Protein AF-A0A968MX78-F1 (afdb_monomer_lite)

pLDDT: mean 93.28, std 5.54, range [48.22, 98.62]

Structure (mmCIF, N/CA/C/O backbone):
data_AF-A0A968MX78-F1
#
_entry.id   AF-A0A968MX78-F1
#
loop_
_atom_site.group_PDB
_atom_site.id
_atom_site.type_symbol
_atom_site.label_atom_id
_atom_site.label_alt_id
_atom_site.label_comp_id
_atom_site.label_asym_id
_atom_site.label_entity_id
_atom_site.label_seq_id
_atom_site.pdbx_PDB_ins_code
_atom_site.Cartn_x
_atom_site.Cartn_y
_atom_site.Cartn_z
_atom_site.occupancy
_atom_site.B_iso_or_equiv
_atom_site.auth_seq_id
_atom_site.auth_comp_id
_atom_site.auth_asym_id
_atom_site.auth_atom_id
_atom_site.pdbx_PDB_model_num
ATOM 1 N N . MET A 1 1 ? 11.316 22.161 -18.733 1.00 48.22 1 MET A N 1
ATOM 2 C CA . MET A 1 1 ? 11.494 20.701 -18.887 1.00 48.22 1 MET A CA 1
ATOM 3 C C . MET A 1 1 ? 10.491 20.226 -19.922 1.00 48.22 1 MET A C 1
ATOM 5 O O . MET A 1 1 ? 9.321 20.561 -19.791 1.00 48.22 1 MET A O 1
ATOM 9 N N . MET A 1 2 ? 10.937 19.550 -20.983 1.00 54.72 2 MET A N 1
ATOM 10 C CA . MET A 1 2 ? 10.022 18.906 -21.932 1.00 54.72 2 MET A CA 1
ATOM 11 C C . MET A 1 2 ? 9.234 17.833 -21.163 1.00 54.72 2 MET A C 1
ATOM 13 O O . MET A 1 2 ? 9.838 17.142 -20.347 1.00 54.72 2 MET A O 1
ATOM 17 N N . SER A 1 3 ? 7.909 17.733 -21.330 1.00 87.12 3 SER A N 1
ATOM 18 C CA . SER A 1 3 ? 7.144 16.729 -20.569 1.00 87.12 3 SER A CA 1
ATOM 19 C C . SER A 1 3 ? 7.598 15.320 -20.964 1.00 87.12 3 SER A C 1
ATOM 21 O O . SER A 1 3 ? 7.825 15.077 -22.150 1.00 87.12 3 SER A O 1
ATOM 23 N N . ASP A 1 4 ? 7.693 14.387 -20.014 1.00 87.75 4 ASP A N 1
ATOM 24 C CA . ASP A 1 4 ? 8.155 13.009 -20.266 1.00 87.75 4 ASP A CA 1
ATOM 25 C C . ASP A 1 4 ? 7.390 12.324 -21.413 1.00 87.75 4 ASP A C 1
ATOM 27 O O . ASP A 1 4 ? 7.946 11.539 -22.180 1.00 87.75 4 ASP A O 1
ATOM 31 N N . ARG A 1 5 ? 6.117 12.698 -21.600 1.00 90.88 5 ARG A N 1
ATOM 32 C CA . ARG A 1 5 ? 5.264 12.226 -22.700 1.00 90.88 5 ARG A CA 1
ATOM 33 C C . ARG A 1 5 ? 5.776 12.657 -24.078 1.00 90.88 5 ARG A C 1
ATOM 35 O O . ARG A 1 5 ? 5.705 11.877 -25.022 1.00 90.88 5 ARG A O 1
ATOM 42 N N . LEU A 1 6 ? 6.311 13.873 -24.200 1.00 92.00 6 LEU A N 1
ATOM 43 C CA . LEU A 1 6 ? 6.906 14.366 -25.448 1.00 92.00 6 LEU A CA 1
ATOM 44 C C . LEU A 1 6 ? 8.245 13.681 -25.735 1.00 92.00 6 LEU A C 1
ATOM 46 O O . LEU A 1 6 ? 8.522 13.374 -26.891 1.00 92.00 6 LEU A O 1
ATOM 50 N N . CYS A 1 7 ? 9.044 13.390 -24.702 1.00 92.81 7 CYS A N 1
ATOM 51 C CA . CYS A 1 7 ? 10.271 12.602 -24.855 1.00 92.81 7 CYS A CA 1
ATOM 52 C C . CYS A 1 7 ? 9.948 11.206 -25.400 1.00 92.81 7 CYS A C 1
ATOM 54 O O . CYS A 1 7 ? 10.564 10.762 -26.365 1.00 92.81 7 CYS A O 1
ATOM 56 N N . LEU A 1 8 ? 8.944 10.538 -24.822 1.00 90.62 8 LEU A N 1
ATOM 57 C CA . LEU A 1 8 ? 8.483 9.228 -25.285 1.00 90.62 8 LEU A CA 1
ATOM 58 C C . LEU A 1 8 ? 7.996 9.271 -26.734 1.00 90.62 8 LEU A C 1
ATOM 60 O O . LEU A 1 8 ? 8.393 8.422 -27.526 1.00 90.62 8 LEU A O 1
ATOM 64 N N . LEU A 1 9 ? 7.185 10.270 -27.096 1.00 94.88 9 LEU A N 1
ATOM 65 C CA . LEU A 1 9 ? 6.709 10.426 -28.470 1.00 94.88 9 LEU A CA 1
ATOM 66 C C . LEU A 1 9 ? 7.873 10.643 -29.445 1.00 94.88 9 LEU A C 1
ATOM 68 O O . LEU A 1 9 ? 7.912 10.012 -30.497 1.00 94.88 9 LEU A O 1
ATOM 72 N N . PHE A 1 10 ? 8.843 11.483 -29.079 1.00 94.50 10 PHE A N 1
ATOM 73 C CA . PHE A 1 10 ? 10.050 11.699 -29.871 1.00 94.50 10 PHE A CA 1
ATOM 74 C C . PHE A 1 10 ? 10.816 10.391 -30.103 1.00 94.50 10 PHE A C 1
ATOM 76 O O . PHE A 1 10 ? 11.115 10.059 -31.248 1.00 94.50 10 PHE A O 1
ATOM 83 N N . PHE A 1 11 ? 11.089 9.615 -29.048 1.00 92.69 11 PHE A N 1
ATOM 84 C CA . PHE A 1 11 ? 11.804 8.344 -29.186 1.00 92.69 11 PHE A CA 1
ATOM 85 C C . PHE A 1 11 ? 10.999 7.297 -29.961 1.00 92.69 11 PHE A C 1
ATOM 87 O O . PHE A 1 11 ? 11.584 6.552 -30.741 1.00 92.69 11 PHE A O 1
ATOM 94 N N . LEU A 1 12 ? 9.673 7.257 -29.810 1.00 93.69 12 LEU A N 1
ATOM 95 C CA . LEU A 1 12 ? 8.812 6.362 -30.584 1.00 93.69 12 LEU A CA 1
ATOM 96 C C . LEU A 1 12 ? 8.881 6.684 -32.082 1.00 93.69 12 LEU A C 1
ATOM 98 O O . LEU A 1 12 ? 9.082 5.789 -32.900 1.00 93.69 12 LEU A O 1
ATOM 102 N N . LEU A 1 13 ? 8.761 7.966 -32.438 1.00 96.00 13 LEU A N 1
ATOM 103 C CA . LEU A 1 13 ? 8.892 8.425 -33.821 1.00 96.00 13 LEU A CA 1
ATOM 104 C C . LEU A 1 13 ? 10.299 8.167 -34.366 1.00 96.00 13 LEU A C 1
ATOM 106 O O . LEU A 1 13 ? 10.437 7.756 -35.515 1.00 96.00 13 LEU A O 1
ATOM 110 N N . LEU A 1 14 ? 11.333 8.343 -33.540 1.00 93.00 14 LEU A N 1
ATOM 111 C CA . LEU A 1 14 ? 12.712 8.031 -33.903 1.00 93.00 14 LEU A CA 1
ATOM 112 C C . LEU A 1 14 ? 12.888 6.536 -34.200 1.00 93.00 14 LEU A C 1
ATOM 114 O O . LEU A 1 14 ? 13.483 6.190 -35.215 1.00 93.00 14 LEU A O 1
ATOM 118 N N . VAL A 1 15 ? 12.346 5.651 -33.360 1.00 88.88 15 VAL A N 1
ATOM 119 C CA . VAL A 1 15 ? 12.390 4.196 -33.582 1.00 88.88 15 VAL A CA 1
ATOM 120 C C . VAL A 1 15 ? 11.665 3.823 -34.873 1.00 88.88 15 VAL A C 1
ATOM 122 O O . VAL A 1 15 ? 12.220 3.079 -35.678 1.00 88.88 15 VAL A O 1
ATOM 125 N N . LEU A 1 16 ? 10.472 4.375 -35.115 1.00 91.75 16 LEU A N 1
ATOM 126 C CA . LEU A 1 16 ? 9.729 4.150 -36.359 1.00 91.75 16 LEU A CA 1
ATOM 127 C C . LEU A 1 16 ? 10.526 4.622 -37.581 1.00 91.75 16 LEU A C 1
ATOM 129 O O . LEU A 1 16 ? 10.674 3.882 -38.556 1.00 91.75 16 LEU A O 1
ATOM 133 N N . TRP A 1 17 ? 11.102 5.820 -37.513 1.00 93.06 17 TRP A N 1
ATOM 134 C CA . TRP A 1 17 ? 11.923 6.366 -38.588 1.00 93.06 17 TRP A CA 1
ATOM 135 C C . TRP A 1 17 ? 13.165 5.511 -38.863 1.00 93.06 17 TRP A C 1
ATOM 137 O O . TRP A 1 17 ? 13.436 5.203 -40.020 1.00 93.06 17 TRP A O 1
ATOM 147 N N . VAL A 1 18 ? 13.880 5.056 -37.829 1.00 86.12 18 VAL A N 1
ATOM 148 C CA . VAL A 1 18 ? 15.041 4.163 -37.989 1.00 86.12 18 VAL A CA 1
ATOM 149 C C . VAL A 1 18 ? 14.617 2.806 -38.559 1.00 86.12 18 VAL A C 1
ATOM 151 O O . VAL A 1 18 ? 15.267 2.299 -39.468 1.00 86.12 18 VAL A O 1
ATOM 154 N N . SER A 1 19 ? 13.505 2.239 -38.083 1.00 84.38 19 SER A N 1
ATOM 155 C CA . SER A 1 19 ? 13.010 0.926 -38.528 1.00 84.38 19 SER A CA 1
ATOM 156 C C . SER A 1 19 ? 12.533 0.894 -39.984 1.00 84.38 19 SER A C 1
ATOM 158 O O . SER A 1 19 ? 12.473 -0.175 -40.583 1.00 84.38 19 SER A O 1
ATOM 160 N N . THR A 1 20 ? 12.208 2.056 -40.560 1.00 89.75 20 THR A N 1
ATOM 161 C CA . THR A 1 20 ? 11.770 2.187 -41.960 1.00 89.75 20 THR A CA 1
ATOM 162 C C . THR A 1 20 ? 12.923 2.443 -42.928 1.00 89.75 20 THR A C 1
ATOM 164 O O . THR A 1 20 ? 12.706 2.454 -44.140 1.00 89.75 20 THR A O 1
ATOM 167 N N . GLN A 1 21 ? 14.153 2.619 -42.434 1.00 89.94 21 GLN A N 1
ATOM 168 C CA . GLN A 1 21 ? 15.314 2.767 -43.306 1.00 89.94 21 GLN A CA 1
ATOM 169 C C . GLN A 1 21 ? 15.666 1.426 -43.956 1.00 89.94 21 GLN A C 1
ATOM 171 O O . GLN A 1 21 ? 15.829 0.408 -43.282 1.00 89.94 21 GLN A O 1
ATOM 176 N N . ALA A 1 22 ? 15.834 1.431 -45.278 1.00 88.94 22 ALA A N 1
ATOM 177 C CA . ALA A 1 22 ? 16.318 0.271 -46.013 1.00 88.94 22 ALA A CA 1
ATOM 178 C C . ALA A 1 22 ? 17.816 0.070 -45.731 1.00 88.94 22 ALA A C 1
ATOM 180 O O . ALA A 1 22 ? 18.676 0.687 -46.360 1.00 88.94 22 ALA A O 1
ATOM 181 N N . LEU A 1 23 ? 18.130 -0.781 -44.754 1.00 87.75 23 LEU A N 1
ATOM 182 C CA . LEU A 1 23 ? 19.500 -1.166 -44.427 1.00 87.75 23 LEU A CA 1
ATOM 183 C C . LEU A 1 23 ? 19.870 -2.482 -45.125 1.00 87.75 23 LEU A C 1
ATOM 185 O O . LEU A 1 23 ? 19.040 -3.391 -45.192 1.00 87.75 23 LEU A O 1
ATOM 189 N N . PRO A 1 24 ? 21.123 -2.643 -45.588 1.00 93.31 24 PRO A N 1
ATOM 190 C CA . PRO A 1 24 ? 21.624 -3.940 -46.031 1.00 93.31 24 PRO A CA 1
ATOM 191 C C . PRO A 1 24 ? 21.432 -5.004 -44.942 1.00 93.31 24 PRO A C 1
ATOM 193 O O . PRO A 1 24 ? 21.738 -4.753 -43.774 1.00 93.31 24 PRO A O 1
ATOM 196 N N . GLU A 1 25 ? 20.984 -6.206 -45.315 1.00 90.38 25 GLU A N 1
ATOM 197 C CA . GLU A 1 25 ? 20.568 -7.263 -44.372 1.00 90.38 25 GLU A CA 1
ATOM 198 C C . GLU A 1 25 ? 21.599 -7.552 -43.271 1.00 90.38 25 GLU A C 1
ATOM 200 O O . GLU A 1 25 ? 21.250 -7.690 -42.100 1.00 90.38 25 GLU A O 1
ATOM 205 N N . LYS A 1 26 ? 22.892 -7.576 -43.622 1.00 93.44 26 LYS A N 1
ATOM 206 C CA . LYS A 1 26 ? 23.984 -7.820 -42.666 1.00 93.44 26 LYS A CA 1
ATOM 207 C C . LYS A 1 26 ? 24.089 -6.725 -41.605 1.00 93.44 26 LYS A C 1
ATOM 209 O O . LYS A 1 26 ? 24.320 -7.027 -40.438 1.00 93.44 26 LYS A O 1
ATOM 214 N N . ILE A 1 27 ? 23.916 -5.464 -42.003 1.00 90.44 27 ILE A N 1
ATOM 215 C CA . ILE A 1 27 ? 23.952 -4.321 -41.083 1.00 90.44 27 ILE A CA 1
ATOM 216 C C . ILE A 1 27 ? 22.730 -4.370 -40.169 1.00 90.44 27 ILE A C 1
ATOM 218 O O . ILE A 1 27 ? 22.873 -4.197 -38.961 1.00 90.44 27 ILE A O 1
ATOM 222 N N . ASN A 1 28 ? 21.555 -4.677 -40.724 1.00 88.31 28 ASN A N 1
ATOM 223 C CA . ASN A 1 28 ? 20.332 -4.819 -39.942 1.00 88.31 28 ASN A CA 1
ATOM 224 C C . ASN A 1 28 ? 20.451 -5.934 -38.885 1.00 88.31 28 ASN A C 1
ATOM 226 O O . ASN A 1 28 ? 20.111 -5.733 -37.718 1.00 88.31 28 ASN A O 1
ATOM 230 N N . LEU A 1 29 ? 21.013 -7.087 -39.263 1.00 90.88 29 LEU A N 1
ATOM 231 C CA . LEU A 1 29 ? 21.256 -8.197 -38.342 1.00 90.88 29 LEU A CA 1
ATOM 232 C C . LEU A 1 29 ? 22.211 -7.800 -37.205 1.00 90.88 29 LEU A C 1
ATOM 234 O O . LEU A 1 29 ? 21.902 -8.033 -36.037 1.00 90.88 29 LEU A O 1
ATOM 238 N N . ILE A 1 30 ? 23.345 -7.166 -37.528 1.00 94.06 30 ILE A N 1
ATOM 239 C CA . ILE A 1 30 ? 24.322 -6.714 -36.522 1.00 94.06 30 ILE A CA 1
ATOM 240 C C . ILE A 1 30 ? 23.690 -5.688 -35.577 1.00 94.06 30 ILE A C 1
ATOM 242 O O . ILE A 1 30 ? 23.828 -5.810 -34.360 1.00 94.06 30 ILE A O 1
ATOM 246 N N . ALA A 1 31 ? 22.972 -4.701 -36.120 1.00 89.12 31 ALA A N 1
ATOM 247 C CA . ALA A 1 31 ? 22.297 -3.679 -35.329 1.00 89.12 31 ALA A CA 1
ATOM 248 C C . ALA A 1 31 ? 21.252 -4.298 -34.391 1.00 89.12 31 ALA A C 1
ATOM 250 O O . ALA A 1 31 ? 21.214 -3.960 -33.210 1.00 89.12 31 ALA A O 1
ATOM 251 N N . THR A 1 32 ? 20.464 -5.257 -34.881 1.00 88.75 32 THR A N 1
ATOM 252 C CA . THR A 1 32 ? 19.461 -5.974 -34.080 1.00 88.75 32 THR A CA 1
ATOM 253 C C . THR A 1 32 ? 20.108 -6.730 -32.921 1.00 88.75 32 THR A C 1
ATOM 255 O O . THR A 1 32 ? 19.664 -6.600 -31.780 1.00 88.75 32 THR A O 1
ATOM 258 N N . ILE A 1 33 ? 21.191 -7.472 -33.182 1.00 94.94 33 ILE A N 1
ATOM 259 C CA . ILE A 1 33 ? 21.934 -8.199 -32.142 1.00 94.94 33 ILE A CA 1
ATOM 260 C C . ILE A 1 33 ? 22.494 -7.224 -31.102 1.00 94.94 33 ILE A C 1
ATOM 262 O O . ILE A 1 33 ? 22.363 -7.466 -29.902 1.00 94.94 33 ILE A O 1
ATOM 266 N N . LEU A 1 34 ? 23.085 -6.110 -31.544 1.00 94.44 34 LEU A N 1
ATOM 267 C CA . LEU A 1 34 ? 23.651 -5.1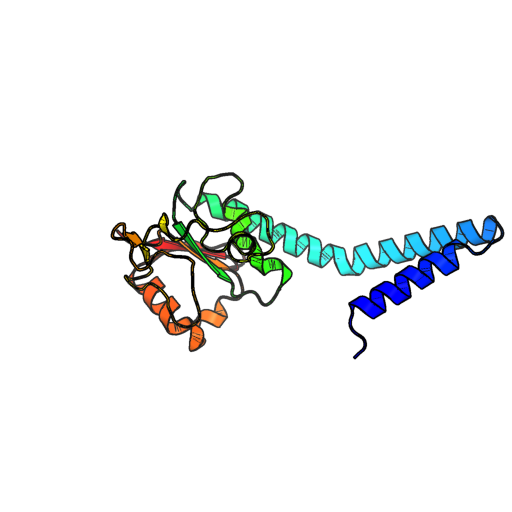04 -30.650 1.00 94.44 34 LEU A CA 1
ATOM 268 C C . LEU A 1 34 ? 22.574 -4.452 -29.774 1.00 94.44 34 LEU A C 1
ATOM 270 O O . LEU A 1 34 ? 22.764 -4.331 -28.566 1.00 94.44 34 LEU A O 1
ATOM 274 N N . ILE A 1 35 ? 21.436 -4.070 -30.359 1.00 91.12 35 ILE A N 1
ATOM 275 C CA . ILE A 1 35 ? 20.304 -3.487 -29.628 1.00 91.12 35 ILE A CA 1
ATOM 276 C C . ILE A 1 35 ? 19.771 -4.481 -28.599 1.00 91.12 35 ILE A C 1
ATOM 278 O O . ILE A 1 35 ? 19.594 -4.110 -27.439 1.00 91.12 35 ILE A O 1
ATOM 282 N N . ALA A 1 36 ? 19.561 -5.742 -28.986 1.00 92.62 36 ALA A N 1
ATOM 283 C CA . ALA A 1 36 ? 19.114 -6.780 -28.066 1.00 92.62 36 ALA A CA 1
ATOM 284 C C . ALA A 1 36 ? 20.116 -6.965 -26.916 1.00 92.62 36 ALA A C 1
ATOM 286 O O . ALA A 1 36 ? 19.726 -6.946 -25.750 1.00 92.62 36 ALA A O 1
ATOM 287 N N . PHE A 1 37 ? 21.413 -7.065 -27.222 1.00 95.94 37 PHE A N 1
ATOM 288 C CA . PHE A 1 37 ? 22.465 -7.201 -26.216 1.00 95.94 37 PHE A CA 1
ATOM 289 C C . PHE A 1 37 ? 22.487 -6.022 -25.234 1.00 95.94 37 PHE A C 1
ATOM 291 O O . PHE A 1 37 ? 22.508 -6.232 -24.020 1.00 95.94 37 PHE A O 1
ATOM 298 N N . LEU A 1 38 ? 22.425 -4.785 -25.737 1.00 94.06 38 LEU A N 1
ATOM 299 C CA . LEU A 1 38 ? 22.369 -3.583 -24.903 1.00 94.06 38 LEU A CA 1
ATOM 300 C C . LEU A 1 38 ? 21.098 -3.551 -24.048 1.00 94.06 38 LEU A C 1
ATOM 302 O O . LEU A 1 38 ? 21.176 -3.268 -22.854 1.00 94.06 38 LEU A O 1
ATOM 306 N N . HIS A 1 39 ? 19.944 -3.886 -24.629 1.00 91.00 39 HIS A N 1
ATOM 307 C CA . HIS A 1 39 ? 18.667 -3.934 -23.923 1.00 91.00 39 HIS A CA 1
ATOM 308 C C . HIS A 1 39 ? 18.701 -4.941 -22.769 1.00 91.00 39 HIS A C 1
ATOM 310 O O . HIS A 1 39 ? 18.409 -4.580 -21.629 1.00 91.00 39 HIS A O 1
ATOM 316 N N . PHE A 1 40 ? 19.125 -6.181 -23.028 1.00 93.50 40 PHE A N 1
ATOM 317 C CA . PHE A 1 40 ? 19.235 -7.205 -21.989 1.00 93.50 40 PHE A CA 1
ATOM 318 C C . PHE A 1 40 ? 20.312 -6.866 -20.956 1.00 93.50 40 PHE A C 1
ATOM 320 O O . PHE A 1 40 ? 20.099 -7.088 -19.765 1.00 93.50 40 PHE A O 1
ATOM 327 N N . GLY A 1 41 ? 21.435 -6.273 -21.369 1.00 92.88 41 GLY A N 1
ATOM 328 C CA . GLY A 1 41 ? 22.471 -5.797 -20.454 1.00 92.88 41 GLY A CA 1
ATOM 329 C C . GLY A 1 41 ? 21.946 -4.734 -19.484 1.00 92.88 41 GLY A C 1
ATOM 330 O O . GLY A 1 41 ? 22.151 -4.842 -18.273 1.00 92.88 41 GLY A O 1
ATOM 331 N N . LEU A 1 42 ? 21.212 -3.740 -19.994 1.00 90.50 42 LEU A N 1
ATOM 332 C CA . LEU A 1 42 ? 20.563 -2.709 -19.179 1.00 90.50 42 LEU A CA 1
ATOM 333 C C . LEU A 1 42 ? 19.476 -3.300 -18.276 1.00 90.50 42 LEU A C 1
ATOM 335 O O . LEU A 1 42 ? 19.437 -2.993 -17.085 1.00 90.50 42 LEU A O 1
ATOM 339 N N . PHE A 1 43 ? 18.633 -4.185 -18.809 1.00 90.31 43 PHE A N 1
ATOM 340 C CA . PHE A 1 43 ? 17.582 -4.859 -18.051 1.00 90.31 43 PHE A CA 1
ATOM 341 C C . PHE A 1 43 ? 18.147 -5.651 -16.865 1.00 90.31 43 PHE A C 1
ATOM 343 O O . PHE A 1 43 ? 17.726 -5.456 -15.721 1.00 90.31 43 PHE A O 1
ATOM 350 N N . LEU A 1 44 ? 19.145 -6.500 -17.117 1.00 89.69 44 LEU A N 1
ATOM 351 C CA . LEU A 1 44 ? 19.752 -7.348 -16.095 1.00 89.69 44 LEU A CA 1
ATOM 352 C C . LEU A 1 44 ? 20.518 -6.536 -15.048 1.00 89.69 44 LEU A C 1
ATOM 354 O O . LEU A 1 44 ? 20.465 -6.878 -13.867 1.00 89.69 44 LEU A O 1
ATOM 358 N N . LYS A 1 45 ? 21.204 -5.463 -15.460 1.00 87.94 45 LYS A N 1
ATOM 359 C CA . LYS A 1 45 ? 22.001 -4.628 -14.554 1.00 87.94 45 LYS A CA 1
ATOM 360 C C . LYS A 1 45 ? 21.149 -3.666 -13.727 1.00 87.94 45 LYS A C 1
ATOM 362 O O . LYS A 1 45 ? 21.440 -3.471 -12.552 1.00 87.94 45 LYS A O 1
ATOM 367 N N . HIS A 1 46 ? 20.142 -3.037 -14.331 1.00 82.44 46 HIS A N 1
ATOM 368 C CA . HIS A 1 46 ? 19.444 -1.902 -13.723 1.00 82.44 46 HIS A CA 1
ATOM 369 C C . HIS A 1 46 ? 18.041 -2.249 -13.213 1.00 82.44 46 HIS A C 1
ATOM 371 O O . HIS A 1 46 ? 17.665 -1.832 -12.121 1.00 82.44 46 HIS A O 1
ATOM 377 N N . HIS A 1 47 ? 17.272 -3.047 -13.958 1.00 82.06 47 HIS A N 1
ATOM 378 C CA . HIS A 1 47 ? 15.869 -3.307 -13.622 1.00 82.06 47 HIS A CA 1
ATOM 379 C C . HIS A 1 47 ? 15.673 -4.565 -12.778 1.00 82.06 47 HIS A C 1
ATOM 381 O O . HIS A 1 47 ? 14.820 -4.582 -11.893 1.00 82.06 47 HIS A O 1
ATOM 387 N N . ASN A 1 48 ? 16.483 -5.603 -12.996 1.00 89.31 48 ASN A N 1
ATOM 388 C CA . ASN A 1 48 ? 16.321 -6.892 -12.322 1.00 89.31 48 ASN A CA 1
ATOM 389 C C . ASN A 1 48 ? 16.409 -6.789 -10.788 1.00 89.31 48 ASN A C 1
ATOM 391 O O . ASN A 1 48 ? 15.653 -7.449 -10.079 1.00 89.31 48 ASN A O 1
ATOM 395 N N . GLY A 1 49 ? 17.302 -5.944 -10.260 1.00 87.88 49 GLY A N 1
ATOM 396 C CA . GLY A 1 49 ? 17.422 -5.722 -8.814 1.00 87.88 49 GLY A CA 1
ATOM 397 C C . GLY A 1 49 ? 16.148 -5.124 -8.211 1.00 87.88 49 GLY A C 1
ATOM 398 O O . GLY A 1 49 ? 15.596 -5.670 -7.254 1.00 87.88 49 GLY A O 1
ATOM 399 N N . SER A 1 50 ? 15.640 -4.051 -8.820 1.00 88.38 50 SER A N 1
ATOM 400 C CA . SER A 1 50 ? 14.396 -3.396 -8.405 1.00 88.38 50 SER A CA 1
ATOM 401 C C . SER A 1 50 ? 13.189 -4.321 -8.547 1.00 88.38 50 SER A C 1
ATOM 403 O O . SER A 1 50 ? 12.390 -4.412 -7.620 1.00 88.38 50 SER A O 1
ATOM 405 N N . LEU A 1 51 ? 13.091 -5.073 -9.649 1.00 89.62 51 LEU A N 1
ATOM 406 C CA . LEU A 1 51 ? 12.022 -6.053 -9.866 1.00 89.62 51 LEU A CA 1
ATOM 407 C C . LEU A 1 51 ? 12.030 -7.149 -8.798 1.00 89.62 51 LEU A C 1
ATOM 409 O O . LEU A 1 51 ? 10.988 -7.444 -8.222 1.00 89.62 51 LEU A O 1
ATOM 413 N N . LYS A 1 52 ? 13.199 -7.716 -8.476 1.00 92.06 52 LYS A N 1
ATOM 414 C CA . LYS A 1 52 ? 13.323 -8.715 -7.403 1.00 92.06 52 LYS A CA 1
ATOM 415 C C . LYS A 1 52 ? 12.927 -8.146 -6.043 1.00 92.06 52 LYS A C 1
ATOM 417 O O . LYS A 1 52 ? 12.244 -8.826 -5.281 1.00 92.06 52 LYS A O 1
ATOM 422 N N . SER A 1 53 ? 13.335 -6.911 -5.746 1.00 91.06 53 SER A N 1
ATOM 423 C CA . SER A 1 53 ? 12.973 -6.218 -4.505 1.00 91.06 53 SER A CA 1
ATOM 424 C C . SER A 1 53 ? 11.461 -5.995 -4.399 1.00 91.06 53 SER A C 1
ATOM 426 O O . SER A 1 53 ? 10.853 -6.367 -3.396 1.00 91.06 53 SER A O 1
ATOM 428 N N . LEU A 1 54 ? 10.837 -5.471 -5.459 1.00 93.00 54 LEU A N 1
ATOM 429 C CA . LEU A 1 54 ? 9.390 -5.255 -5.537 1.00 93.00 54 LEU A CA 1
ATOM 430 C C . LEU A 1 54 ? 8.617 -6.571 -5.428 1.00 93.00 54 LEU A C 1
ATOM 432 O O . LEU A 1 54 ? 7.685 -6.664 -4.636 1.00 93.00 54 LEU A O 1
ATOM 436 N N . ASN A 1 55 ? 9.046 -7.610 -6.148 1.00 94.69 55 ASN A N 1
ATOM 437 C CA . ASN A 1 55 ? 8.441 -8.936 -6.066 1.00 94.69 55 ASN A CA 1
ATOM 438 C C . ASN A 1 55 ? 8.518 -9.503 -4.643 1.00 94.69 55 ASN A C 1
ATOM 440 O O . ASN A 1 55 ? 7.525 -9.999 -4.122 1.00 94.69 55 ASN A O 1
ATOM 444 N N . ARG A 1 56 ? 9.673 -9.381 -3.975 1.00 93.62 56 ARG A N 1
ATOM 445 C CA . ARG A 1 56 ? 9.815 -9.808 -2.577 1.00 93.62 56 ARG A CA 1
ATOM 446 C C . ARG A 1 56 ? 8.826 -9.077 -1.668 1.00 93.62 56 ARG A C 1
ATOM 448 O O . ARG A 1 56 ? 8.183 -9.725 -0.853 1.00 93.62 56 ARG A O 1
ATOM 455 N N . LYS A 1 57 ? 8.682 -7.756 -1.815 1.00 94.00 57 LYS A N 1
ATOM 456 C CA . LYS A 1 57 ? 7.725 -6.957 -1.030 1.00 94.00 57 LYS A CA 1
ATOM 457 C C . LYS A 1 57 ? 6.270 -7.348 -1.306 1.00 94.00 57 LYS A C 1
ATOM 459 O O . LYS A 1 57 ? 5.497 -7.448 -0.361 1.00 94.00 57 LYS A O 1
ATOM 464 N N . ALA A 1 58 ? 5.909 -7.611 -2.562 1.00 94.44 58 ALA A N 1
ATOM 465 C CA . ALA A 1 58 ? 4.568 -8.072 -2.929 1.00 94.44 58 ALA A CA 1
ATOM 466 C C . ALA A 1 58 ? 4.250 -9.445 -2.309 1.00 94.44 58 ALA A C 1
ATOM 468 O O . ALA A 1 58 ? 3.185 -9.624 -1.725 1.00 94.44 58 ALA A O 1
ATOM 469 N N . VAL A 1 59 ? 5.205 -10.383 -2.347 1.00 95.06 59 VAL A N 1
ATOM 470 C CA . VAL A 1 59 ? 5.076 -11.696 -1.690 1.00 95.06 59 VAL A CA 1
ATOM 471 C C . VAL A 1 59 ? 4.964 -11.552 -0.171 1.00 95.06 59 VAL A C 1
ATOM 473 O O . VAL A 1 59 ? 4.095 -12.171 0.431 1.00 95.06 59 VAL A O 1
ATOM 476 N N . LEU A 1 60 ? 5.799 -10.715 0.458 1.00 94.75 60 LEU A N 1
ATOM 477 C CA . LEU A 1 60 ? 5.699 -10.444 1.897 1.00 94.75 60 LEU A CA 1
ATOM 478 C C . LEU A 1 60 ? 4.333 -9.862 2.268 1.00 94.75 60 LEU A C 1
ATOM 480 O O . LEU A 1 60 ? 3.786 -10.231 3.301 1.00 94.75 60 LEU A O 1
ATOM 484 N N . MET A 1 61 ? 3.776 -8.992 1.424 1.00 95.75 61 MET A N 1
ATOM 485 C CA . MET A 1 61 ? 2.440 -8.446 1.628 1.00 95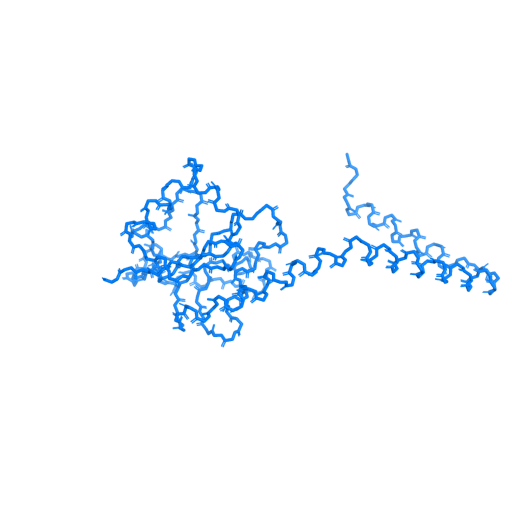.75 61 MET A CA 1
ATOM 486 C C . MET A 1 61 ? 1.357 -9.519 1.509 1.00 95.75 61 MET A C 1
ATOM 488 O O . MET A 1 61 ? 0.515 -9.594 2.395 1.00 95.75 61 MET A O 1
ATOM 492 N N . ASN A 1 62 ? 1.398 -10.385 0.489 1.00 95.88 62 ASN A N 1
ATOM 493 C CA . ASN A 1 62 ? 0.426 -11.479 0.391 1.00 95.88 62 ASN A CA 1
ATOM 494 C C . ASN A 1 62 ? 0.517 -12.416 1.609 1.00 95.88 62 ASN A C 1
ATOM 496 O O . ASN A 1 62 ? -0.488 -12.709 2.247 1.00 95.88 62 ASN A O 1
ATOM 500 N N . ASN A 1 63 ? 1.731 -12.793 2.020 1.00 95.31 63 ASN A N 1
ATOM 501 C CA . ASN A 1 63 ? 1.939 -13.637 3.203 1.00 95.31 63 ASN A CA 1
ATOM 502 C C . ASN A 1 63 ? 1.460 -12.962 4.500 1.00 95.31 63 ASN A C 1
ATOM 504 O O . ASN A 1 63 ? 0.992 -13.627 5.419 1.00 95.31 63 ASN A O 1
ATOM 508 N N . ALA A 1 64 ? 1.551 -11.632 4.596 1.00 96.56 64 ALA A N 1
ATOM 509 C CA . ALA A 1 64 ? 1.040 -10.894 5.746 1.00 96.56 64 ALA A CA 1
ATOM 510 C C . ALA A 1 64 ? -0.493 -11.015 5.876 1.00 96.56 64 ALA A C 1
ATOM 512 O O . ALA A 1 64 ? -1.027 -10.860 6.977 1.00 96.56 64 ALA A O 1
ATOM 513 N N . SER A 1 65 ? -1.201 -11.361 4.792 1.00 97.06 65 SER A N 1
ATOM 514 C CA . SER A 1 65 ? -2.644 -11.602 4.828 1.00 97.06 65 SER A CA 1
ATOM 515 C C . SER A 1 65 ? -3.022 -12.717 5.803 1.00 97.06 65 SER A C 1
ATOM 517 O O . SER A 1 65 ? -4.086 -12.621 6.411 1.00 97.06 65 SER A O 1
ATOM 519 N N . ASP A 1 66 ? -2.170 -13.722 6.039 1.00 96.81 66 ASP A N 1
ATOM 520 C CA . ASP A 1 66 ? -2.438 -14.858 6.939 1.00 96.81 66 ASP A CA 1
ATOM 521 C C . ASP A 1 66 ? -2.744 -14.433 8.382 1.00 96.81 66 ASP A C 1
ATOM 523 O O . ASP A 1 66 ? -3.467 -15.121 9.103 1.00 96.81 66 ASP A O 1
ATOM 527 N N . TYR A 1 67 ? -2.270 -13.254 8.784 1.00 97.81 67 TYR A N 1
ATOM 528 C CA . TYR A 1 67 ? -2.480 -12.683 10.114 1.00 97.81 67 TYR A CA 1
ATOM 529 C C . TYR A 1 67 ? -3.774 -11.859 10.229 1.00 97.81 67 TYR A C 1
ATOM 531 O O . TYR A 1 67 ? -4.142 -11.436 11.323 1.00 97.81 67 TYR A O 1
ATOM 539 N N . IL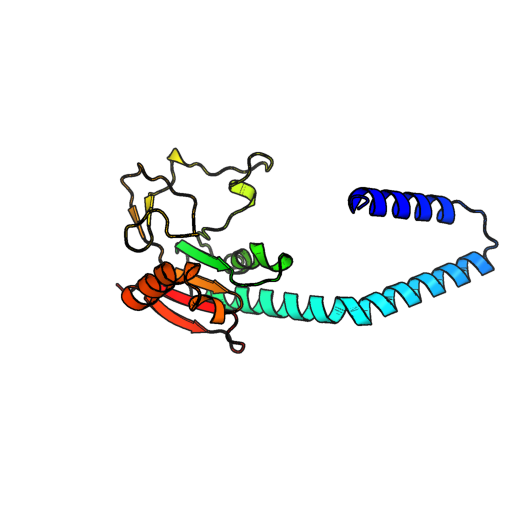E A 1 68 ? -4.480 -11.634 9.119 1.00 98.12 68 ILE A N 1
ATOM 540 C CA . ILE A 1 68 ? -5.728 -10.865 9.045 1.00 98.12 68 ILE A CA 1
ATOM 541 C C . ILE A 1 68 ? -6.904 -11.830 8.872 1.00 98.12 68 ILE A C 1
ATOM 543 O O . ILE A 1 68 ? -6.853 -12.765 8.073 1.00 98.12 68 ILE A O 1
ATOM 547 N N . LYS A 1 69 ? -7.999 -11.630 9.606 1.00 97.44 69 LYS A N 1
ATOM 548 C CA . LYS A 1 69 ? -9.198 -12.474 9.463 1.00 97.44 69 LYS A CA 1
ATOM 549 C C . LYS A 1 69 ? -9.956 -12.153 8.170 1.00 97.44 69 LYS A C 1
ATOM 551 O O . LYS A 1 69 ? -9.963 -11.023 7.692 1.00 97.44 69 LYS A O 1
ATOM 556 N N . ALA A 1 70 ? -10.605 -13.166 7.596 1.00 97.62 70 ALA A N 1
ATOM 557 C CA . ALA A 1 70 ? -11.462 -12.976 6.427 1.00 97.62 70 ALA A CA 1
ATOM 558 C C . ALA A 1 70 ? -12.634 -12.036 6.758 1.00 97.62 70 ALA A C 1
ATOM 560 O O . ALA A 1 70 ? -13.216 -12.119 7.840 1.00 97.62 70 ALA A O 1
ATOM 561 N N . GLY A 1 71 ? -12.992 -11.164 5.816 1.00 96.75 71 GLY A N 1
ATOM 562 C CA . GLY A 1 71 ? -14.085 -10.198 5.944 1.00 96.75 71 GLY A CA 1
ATOM 563 C C . GLY A 1 71 ? -13.774 -8.977 6.816 1.00 96.75 71 GLY A C 1
ATOM 564 O O . GLY A 1 71 ? -14.677 -8.182 7.071 1.00 96.75 71 GLY A O 1
ATOM 565 N N . SER A 1 72 ? -12.531 -8.819 7.275 1.00 97.69 72 SER A N 1
ATOM 566 C CA . SER A 1 72 ? -12.115 -7.686 8.102 1.00 97.69 72 SER A CA 1
ATOM 567 C C . SER A 1 72 ? -11.896 -6.397 7.309 1.00 97.69 72 SER A C 1
ATOM 569 O O . SER A 1 72 ? -11.600 -6.423 6.112 1.00 97.69 72 SER A O 1
ATOM 571 N N . ILE A 1 73 ? -12.019 -5.267 8.005 1.00 97.94 73 ILE A N 1
ATOM 572 C CA . ILE A 1 73 ? -11.718 -3.925 7.505 1.00 97.94 73 ILE A CA 1
ATOM 573 C C . ILE A 1 73 ? -10.267 -3.582 7.850 1.00 97.94 73 ILE A C 1
ATOM 575 O O . ILE A 1 73 ? -9.880 -3.586 9.019 1.00 97.94 73 ILE A O 1
ATOM 579 N N . VAL A 1 74 ? -9.470 -3.264 6.832 1.00 98.19 74 VAL A N 1
ATOM 580 C CA . VAL A 1 74 ? -8.040 -2.977 6.962 1.00 98.19 74 VAL A CA 1
ATOM 581 C C . VAL A 1 74 ? -7.762 -1.545 6.527 1.00 98.19 74 VAL A C 1
ATOM 583 O O . VAL A 1 74 ? -8.054 -1.172 5.390 1.00 98.19 74 VAL A O 1
ATOM 586 N N . LEU A 1 75 ? -7.156 -0.751 7.411 1.00 98.19 75 LEU A N 1
ATOM 587 C CA . LEU A 1 75 ? -6.606 0.559 7.074 1.00 98.19 75 LEU A CA 1
ATOM 588 C C . LEU A 1 75 ? -5.121 0.418 6.707 1.00 98.19 75 LEU A C 1
ATOM 590 O O . LEU A 1 75 ? -4.295 0.234 7.605 1.00 98.19 75 LEU A O 1
ATOM 594 N N . PRO A 1 76 ? -4.752 0.515 5.420 1.00 97.31 76 PRO A N 1
ATOM 595 C CA . PRO A 1 76 ? -3.356 0.590 5.026 1.00 97.31 76 PRO A CA 1
ATOM 596 C C . PRO A 1 76 ? -2.800 2.002 5.214 1.00 97.31 76 PRO A C 1
ATOM 598 O O . PRO A 1 76 ? -3.402 3.000 4.821 1.00 97.31 76 PRO A O 1
ATOM 601 N N . VAL A 1 77 ? -1.602 2.077 5.780 1.00 96.75 77 VAL A N 1
ATOM 602 C CA . VAL A 1 77 ? -0.813 3.296 5.919 1.00 96.75 77 VAL A CA 1
ATOM 603 C C . VAL A 1 77 ? 0.519 3.064 5.230 1.00 96.75 77 VAL A C 1
ATOM 605 O O . VAL A 1 77 ? 1.356 2.281 5.686 1.00 96.75 77 VAL A O 1
ATOM 608 N N . ASN A 1 78 ? 0.703 3.756 4.110 1.00 95.50 78 ASN A N 1
ATOM 609 C CA . ASN A 1 78 ? 1.918 3.669 3.325 1.00 95.50 78 ASN A CA 1
ATOM 610 C C . ASN A 1 78 ? 2.919 4.757 3.739 1.00 95.50 78 ASN A C 1
ATOM 612 O O . ASN A 1 78 ? 2.677 5.950 3.559 1.00 95.50 78 ASN A O 1
ATOM 616 N N . LEU A 1 79 ? 4.043 4.311 4.289 1.00 95.56 79 LEU A N 1
ATOM 617 C CA . LEU A 1 79 ? 5.226 5.076 4.682 1.00 95.56 79 LEU A CA 1
ATOM 618 C C . LEU A 1 79 ? 6.420 4.783 3.749 1.00 95.56 79 LEU A C 1
ATOM 620 O O . LEU A 1 79 ? 7.571 4.983 4.132 1.00 95.56 79 LEU A O 1
ATOM 624 N N . SER A 1 80 ? 6.177 4.210 2.567 1.00 93.94 80 SER A N 1
ATOM 625 C CA . SER A 1 80 ? 7.195 3.969 1.542 1.00 93.94 80 SER A CA 1
ATOM 626 C C . SER A 1 80 ? 7.413 5.220 0.698 1.00 93.94 80 SER A C 1
ATOM 628 O O . SER A 1 80 ? 6.455 5.845 0.246 1.00 93.94 80 SER A O 1
ATOM 630 N N . ASP A 1 81 ? 8.674 5.522 0.399 1.00 90.56 81 ASP A N 1
ATOM 631 C CA . ASP A 1 81 ? 9.044 6.562 -0.570 1.00 90.56 81 ASP A CA 1
ATOM 632 C C . ASP A 1 81 ? 8.925 6.078 -2.027 1.00 90.56 81 ASP A C 1
ATOM 634 O O . ASP A 1 81 ? 9.142 6.837 -2.974 1.00 90.56 81 ASP A O 1
ATOM 638 N N . ASN A 1 82 ? 8.607 4.798 -2.237 1.00 90.56 82 ASN A N 1
ATOM 639 C CA . ASN A 1 82 ? 8.499 4.216 -3.563 1.00 90.56 82 ASN A CA 1
ATOM 640 C C . ASN A 1 82 ? 7.062 4.308 -4.088 1.00 90.56 82 ASN A C 1
ATOM 642 O O . ASN A 1 82 ? 6.181 3.558 -3.668 1.00 90.56 82 ASN A O 1
ATOM 646 N N . TRP A 1 83 ? 6.845 5.180 -5.072 1.00 87.88 83 TRP A N 1
ATOM 647 C CA . TRP A 1 83 ? 5.537 5.398 -5.697 1.00 87.88 83 TRP A CA 1
ATOM 648 C C . TRP A 1 83 ? 4.926 4.129 -6.315 1.00 87.88 83 TRP A C 1
ATOM 650 O O . TRP A 1 83 ? 3.706 4.001 -6.356 1.00 87.88 83 TRP A O 1
ATOM 660 N N . VAL A 1 84 ? 5.749 3.166 -6.750 1.00 89.62 84 VAL A N 1
ATOM 661 C CA . VAL A 1 84 ? 5.273 1.890 -7.320 1.00 89.62 84 VAL A CA 1
ATOM 662 C C . VAL A 1 84 ? 4.545 1.046 -6.269 1.00 89.62 84 VAL A C 1
ATOM 664 O O . VAL A 1 84 ? 3.708 0.208 -6.594 1.00 89.62 84 VAL A O 1
ATOM 667 N N . GLU A 1 85 ? 4.836 1.279 -4.993 1.00 92.75 85 GLU A N 1
ATOM 668 C CA . GLU A 1 85 ? 4.296 0.501 -3.884 1.00 92.75 85 GLU A CA 1
ATOM 669 C C . GLU A 1 85 ? 2.983 1.071 -3.339 1.00 92.75 85 GLU A C 1
ATOM 671 O O . GLU A 1 85 ? 2.440 0.539 -2.375 1.00 92.75 85 GLU A O 1
ATOM 676 N N . PHE A 1 86 ? 2.447 2.132 -3.951 1.00 90.38 86 PHE A N 1
ATOM 677 C CA . PHE A 1 86 ? 1.267 2.835 -3.445 1.00 90.38 86 PHE A CA 1
ATOM 678 C C . PHE A 1 86 ? 0.044 1.929 -3.264 1.00 90.38 86 PHE A C 1
ATOM 680 O O . PHE A 1 86 ? -0.671 2.056 -2.275 1.00 90.38 86 PHE A O 1
ATOM 687 N N . HIS A 1 87 ? -0.130 0.962 -4.166 1.00 92.19 87 HIS A N 1
ATOM 688 C CA . HIS A 1 87 ? -1.251 0.019 -4.159 1.00 92.19 87 HIS A CA 1
ATOM 689 C C . HIS A 1 87 ? -0.870 -1.367 -3.639 1.00 92.19 87 HIS A C 1
ATOM 691 O O . HIS A 1 87 ? -1.641 -2.314 -3.786 1.00 92.19 87 HIS A O 1
ATOM 697 N N . PHE A 1 88 ? 0.321 -1.529 -3.047 1.00 95.19 88 PHE A N 1
ATOM 698 C CA . PHE A 1 88 ? 0.766 -2.854 -2.613 1.00 95.19 88 PHE A CA 1
ATOM 699 C C . PHE A 1 88 ? -0.127 -3.433 -1.519 1.00 95.19 88 PHE A C 1
ATOM 701 O O . PHE A 1 88 ? -0.252 -4.648 -1.431 1.00 95.19 88 PHE A O 1
ATOM 708 N N . SER A 1 89 ? -0.799 -2.594 -0.731 1.00 95.44 89 SER A N 1
ATOM 709 C CA . SER A 1 89 ? -1.751 -3.076 0.269 1.00 95.44 89 SER A CA 1
ATOM 710 C C . SER A 1 89 ? -2.825 -4.009 -0.312 1.00 95.44 89 SER A C 1
ATOM 712 O O . SER A 1 89 ? -3.228 -4.946 0.369 1.00 95.44 89 SER A O 1
ATOM 714 N N . ASN A 1 90 ? -3.190 -3.855 -1.592 1.00 94.50 90 ASN A N 1
ATOM 715 C CA . ASN A 1 90 ? -4.180 -4.701 -2.264 1.00 94.50 90 ASN A CA 1
ATOM 716 C C . ASN A 1 90 ? -3.729 -6.157 -2.459 1.00 94.50 90 ASN A C 1
ATOM 718 O O . ASN A 1 90 ? -4.582 -7.032 -2.590 1.00 94.50 90 ASN A O 1
ATOM 722 N N . TYR A 1 91 ? -2.422 -6.453 -2.391 1.00 95.69 91 TYR A N 1
ATOM 723 C CA . TYR A 1 91 ? -1.933 -7.839 -2.385 1.00 95.69 91 TYR A CA 1
ATOM 724 C C . TYR A 1 91 ? -2.401 -8.619 -1.145 1.00 95.69 91 TYR A C 1
ATOM 726 O O . TYR A 1 91 ? -2.428 -9.842 -1.200 1.00 95.69 91 TYR A O 1
ATOM 734 N N . LEU A 1 92 ? -2.815 -7.949 -0.057 1.00 95.56 92 LEU A N 1
ATOM 735 C CA . LEU A 1 92 ? -3.407 -8.625 1.105 1.00 95.56 92 LEU A CA 1
ATOM 736 C C . LEU A 1 92 ? -4.688 -9.394 0.741 1.00 95.56 92 LEU A C 1
ATOM 738 O O . LEU A 1 92 ? -4.978 -10.419 1.348 1.00 95.56 92 LEU A O 1
ATOM 742 N N . GLY A 1 93 ? -5.470 -8.885 -0.216 1.00 94.06 93 GLY A N 1
ATOM 743 C CA . GLY A 1 93 ? -6.816 -9.370 -0.523 1.00 94.06 93 GLY A CA 1
ATOM 744 C C . GLY A 1 93 ? -6.901 -10.407 -1.640 1.00 94.06 93 GLY A C 1
ATOM 745 O O . GLY A 1 93 ? -8.006 -10.675 -2.104 1.00 94.06 93 GLY A O 1
ATOM 746 N N . ILE A 1 94 ? -5.773 -10.958 -2.105 1.00 94.19 94 ILE A N 1
ATOM 747 C CA . ILE A 1 94 ? -5.736 -11.875 -3.259 1.00 94.19 94 ILE A CA 1
ATOM 748 C C . ILE A 1 94 ? -6.463 -13.181 -2.951 1.00 94.19 94 ILE A C 1
ATOM 750 O O . ILE A 1 94 ? -7.383 -13.568 -3.667 1.00 94.19 94 ILE A O 1
ATOM 754 N N . ASP A 1 95 ? -6.050 -13.848 -1.876 1.00 94.75 95 ASP A N 1
ATOM 755 C CA . ASP A 1 95 ? -6.497 -15.207 -1.564 1.00 94.75 95 ASP A CA 1
ATOM 756 C C . ASP A 1 95 ? -7.667 -15.229 -0.567 1.00 94.75 95 ASP A C 1
ATOM 758 O O . ASP A 1 95 ? -8.245 -16.279 -0.276 1.00 94.75 95 ASP A O 1
ATOM 762 N N . LYS A 1 96 ? -8.027 -14.064 -0.010 1.00 95.12 96 LYS A N 1
ATOM 763 C CA . LYS A 1 96 ? -8.983 -13.957 1.093 1.00 95.12 96 LYS A CA 1
ATOM 764 C C . LYS A 1 96 ? -9.787 -12.658 1.028 1.00 95.12 96 LYS A C 1
ATOM 766 O O . LYS A 1 96 ? -9.190 -11.584 0.946 1.00 95.12 96 LYS A O 1
ATOM 771 N N . PRO A 1 97 ? -11.129 -12.719 1.145 1.00 95.50 97 PRO A N 1
ATOM 772 C CA . PRO A 1 97 ? -11.955 -11.521 1.104 1.00 95.50 97 PRO A CA 1
ATOM 773 C C . PRO A 1 97 ? -11.644 -10.606 2.289 1.00 95.50 97 PRO A C 1
ATOM 775 O O . PRO A 1 97 ? -11.568 -11.056 3.433 1.00 95.50 97 PRO A O 1
ATOM 778 N N . MET A 1 98 ? -11.512 -9.314 2.014 1.00 95.44 98 MET A N 1
ATOM 779 C CA . MET A 1 98 ? -11.303 -8.256 3.000 1.00 95.44 98 MET A CA 1
ATOM 780 C C . MET A 1 98 ? -11.723 -6.908 2.419 1.00 95.44 98 MET A C 1
ATOM 782 O O . MET A 1 98 ? -11.818 -6.748 1.203 1.00 95.44 98 MET A O 1
ATOM 786 N N . VAL A 1 99 ? -11.969 -5.933 3.291 1.00 95.06 99 VAL A N 1
ATOM 787 C CA . VAL A 1 99 ? -12.238 -4.549 2.896 1.00 95.06 99 VAL A CA 1
ATOM 788 C C . VAL A 1 99 ? -10.977 -3.734 3.155 1.00 95.06 99 VAL A C 1
ATOM 790 O O . VAL A 1 99 ? -10.724 -3.309 4.280 1.00 95.06 99 VAL A O 1
ATOM 793 N N . ILE A 1 100 ? -10.174 -3.528 2.114 1.00 96.12 100 ILE A N 1
ATOM 794 C CA . ILE A 1 100 ? -8.980 -2.679 2.170 1.00 96.12 100 ILE A CA 1
ATOM 795 C C . ILE A 1 100 ? -9.423 -1.249 1.872 1.00 96.12 100 ILE A C 1
ATOM 797 O O . ILE A 1 100 ? -10.024 -0.977 0.834 1.00 96.12 100 ILE A O 1
ATOM 801 N N . LEU A 1 101 ? -9.170 -0.329 2.803 1.00 95.44 101 LEU A N 1
ATOM 802 C CA . LEU A 1 101 ? -9.668 1.050 2.711 1.00 95.44 101 LEU A CA 1
ATOM 803 C C . LEU A 1 101 ? -8.912 1.926 1.700 1.00 95.44 101 LEU A C 1
ATOM 805 O O . LEU A 1 101 ? -9.292 3.076 1.475 1.00 95.44 101 LEU A O 1
ATOM 809 N N . GLU A 1 102 ? -7.875 1.381 1.066 1.00 90.75 102 GLU A N 1
ATOM 810 C CA . GLU A 1 102 ? -7.265 1.943 -0.133 1.00 90.75 102 GLU A CA 1
ATOM 811 C C . GLU A 1 102 ? -7.901 1.292 -1.361 1.00 90.75 102 GLU A C 1
ATOM 813 O O . GLU A 1 102 ? -7.723 0.110 -1.618 1.00 90.75 102 GLU A O 1
ATOM 818 N N . ASN A 1 103 ? -8.667 2.073 -2.118 1.00 87.50 103 ASN A N 1
ATOM 819 C CA . ASN A 1 103 ? -9.076 1.694 -3.464 1.00 87.50 103 ASN A CA 1
ATOM 820 C C . ASN A 1 103 ? -9.069 2.946 -4.335 1.00 87.50 103 ASN A C 1
ATOM 822 O O . ASN A 1 103 ? -10.032 3.725 -4.364 1.00 87.50 103 ASN A O 1
ATOM 826 N N . TYR A 1 104 ? -7.935 3.165 -4.990 1.00 87.12 104 TYR A N 1
ATOM 827 C CA . TYR A 1 104 ? -7.729 4.258 -5.930 1.00 87.12 104 TYR A CA 1
ATOM 828 C C . TYR A 1 104 ? -8.761 4.272 -7.058 1.00 87.12 104 TYR A C 1
ATOM 830 O O . TYR A 1 104 ? -9.327 5.326 -7.346 1.00 87.12 104 TYR A O 1
ATOM 838 N N . GLU A 1 105 ? -9.052 3.114 -7.650 1.00 89.25 105 GLU A N 1
ATOM 839 C CA . GLU A 1 105 ? -9.915 3.017 -8.827 1.00 89.25 105 GLU A CA 1
ATOM 840 C C . GLU A 1 105 ? -11.352 3.447 -8.513 1.00 89.25 105 GLU A C 1
ATOM 842 O O . GLU A 1 105 ? -11.884 4.330 -9.177 1.00 89.25 105 GLU A O 1
ATOM 847 N N . ALA A 1 106 ? -11.946 2.921 -7.438 1.00 90.12 106 ALA A N 1
ATOM 848 C CA . ALA A 1 106 ? -13.307 3.270 -7.017 1.00 90.12 106 ALA A CA 1
ATOM 849 C C . ALA A 1 106 ? -13.427 4.687 -6.431 1.00 90.12 106 ALA A C 1
ATOM 851 O O . ALA A 1 106 ? -14.535 5.205 -6.253 1.00 90.12 106 ALA A O 1
ATOM 852 N N . SER A 1 107 ? -12.296 5.313 -6.092 1.00 88.81 107 SER A N 1
ATOM 853 C CA . SER A 1 107 ? -12.244 6.685 -5.581 1.00 88.81 107 SER A CA 1
ATOM 854 C C . SER A 1 107 ? -12.187 7.740 -6.684 1.00 88.81 107 SER A C 1
ATOM 856 O O . SER A 1 107 ? -12.333 8.927 -6.379 1.00 88.81 107 SER A O 1
ATOM 858 N N . LEU A 1 108 ? -11.979 7.328 -7.935 1.00 87.81 108 LEU A N 1
ATOM 859 C CA . LEU A 1 108 ? -11.832 8.203 -9.089 1.00 87.81 108 LEU A CA 1
ATOM 860 C C . LEU A 1 108 ? -12.979 8.005 -10.073 1.00 87.81 108 LEU A C 1
ATOM 862 O O . LEU A 1 108 ? -13.374 6.891 -10.381 1.00 87.81 108 LEU A O 1
ATOM 866 N N . SER A 1 109 ? -13.473 9.101 -10.641 1.00 86.31 109 SER A N 1
ATOM 867 C CA . SER A 1 109 ? -14.667 9.070 -11.496 1.00 86.31 109 SER A CA 1
ATOM 868 C C . SER A 1 109 ? -14.405 8.664 -12.952 1.00 86.31 109 SER A C 1
ATOM 870 O O . SER A 1 109 ? -15.332 8.701 -13.755 1.00 86.31 109 SER A O 1
ATOM 872 N N . TRP A 1 110 ? -13.165 8.320 -13.323 1.00 91.69 110 TRP A N 1
ATOM 873 C CA . TRP A 1 110 ? -12.821 7.894 -14.690 1.00 91.69 110 TRP A CA 1
ATOM 874 C C . TRP A 1 110 ? -12.673 6.379 -14.852 1.00 91.69 110 TRP A C 1
ATOM 876 O O . TRP A 1 110 ? -12.546 5.903 -15.979 1.00 91.69 110 TRP A O 1
ATOM 886 N N . PHE A 1 111 ? -12.662 5.616 -13.756 1.00 92.56 111 PHE A N 1
ATOM 887 C CA . PHE A 1 111 ? -12.746 4.160 -13.825 1.00 92.56 111 PHE A CA 1
ATOM 888 C C . PHE A 1 111 ? -14.219 3.737 -13.889 1.00 92.56 111 PHE A C 1
ATOM 890 O O . PHE A 1 111 ? -15.089 4.450 -13.387 1.00 92.56 111 PHE A O 1
ATOM 897 N N . PRO A 1 112 ? -14.538 2.571 -14.476 1.00 92.88 112 PRO A N 1
ATOM 898 C CA . PRO A 1 112 ? -15.916 2.090 -14.586 1.00 92.88 112 PRO A CA 1
ATOM 899 C C . PRO A 1 112 ? -16.480 1.543 -13.260 1.00 92.88 112 PRO A C 1
ATOM 901 O O . PRO A 1 112 ? -17.471 0.816 -13.264 1.00 92.88 112 PRO A O 1
ATOM 904 N N . ILE A 1 113 ? -15.857 1.864 -12.125 1.00 91.50 113 ILE A N 1
ATOM 905 C CA . ILE A 1 113 ? -16.252 1.424 -10.788 1.00 91.50 113 ILE A CA 1
ATOM 906 C C . ILE A 1 113 ? -16.331 2.634 -9.860 1.00 91.50 113 ILE A C 1
ATOM 908 O O . ILE A 1 113 ? -15.513 3.542 -9.946 1.00 91.50 113 ILE A O 1
ATOM 912 N N . ASN A 1 114 ? -17.319 2.651 -8.968 1.00 91.88 114 ASN A N 1
ATOM 913 C CA . ASN A 1 114 ? -17.506 3.721 -7.992 1.00 91.88 114 ASN A CA 1
ATOM 914 C C . ASN A 1 114 ? -17.952 3.138 -6.653 1.00 91.88 114 ASN A C 1
ATOM 916 O O . ASN A 1 114 ? -18.696 2.156 -6.601 1.00 91.88 114 ASN A O 1
ATOM 920 N N . TRP A 1 115 ? -17.559 3.794 -5.565 1.00 90.69 115 TRP A N 1
ATOM 921 C CA . TRP A 1 115 ? -18.111 3.494 -4.249 1.00 90.69 115 TRP A CA 1
ATOM 922 C C . TRP A 1 115 ? -19.605 3.833 -4.177 1.00 90.69 115 TRP A C 1
ATOM 924 O O . TRP A 1 115 ? -20.012 4.957 -4.475 1.00 90.69 115 TRP A O 1
ATOM 934 N N . ASN A 1 116 ? -20.421 2.905 -3.670 1.00 92.69 116 ASN A N 1
ATOM 935 C CA . ASN A 1 116 ? -21.790 3.215 -3.258 1.00 92.69 116 ASN A CA 1
ATOM 936 C C . ASN A 1 116 ? -21.780 3.872 -1.868 1.00 92.69 116 ASN A C 1
ATOM 938 O O . ASN A 1 116 ? -22.060 3.224 -0.861 1.00 92.69 116 ASN A O 1
ATOM 942 N N . ILE A 1 117 ? -21.426 5.160 -1.819 1.00 92.06 117 ILE A N 1
ATOM 943 C CA . ILE A 1 117 ? -21.247 5.913 -0.565 1.00 92.06 117 ILE A CA 1
ATOM 944 C C . ILE A 1 117 ? -22.495 5.852 0.323 1.00 92.06 117 ILE A C 1
ATOM 946 O O . ILE A 1 117 ? -22.366 5.714 1.532 1.00 92.06 117 ILE A O 1
ATOM 950 N N . LEU A 1 118 ? -23.698 5.890 -0.257 1.00 93.94 118 LEU A N 1
ATOM 951 C CA . LEU A 1 118 ? -24.946 5.857 0.513 1.00 93.94 118 LEU A CA 1
ATOM 952 C C . LEU A 1 118 ? -25.151 4.526 1.250 1.00 93.94 118 LEU A C 1
ATOM 954 O O . LEU A 1 118 ? -25.727 4.515 2.335 1.00 93.94 118 LEU A O 1
ATOM 958 N N . ALA A 1 119 ? -24.659 3.419 0.688 1.00 95.50 119 ALA A N 1
ATOM 959 C CA . ALA A 1 119 ? -24.765 2.090 1.286 1.00 95.50 119 ALA A CA 1
ATOM 960 C C . ALA A 1 119 ? -23.572 1.714 2.183 1.00 95.50 119 ALA A C 1
ATOM 962 O O . ALA A 1 119 ? -23.635 0.694 2.871 1.00 95.50 119 ALA A O 1
ATOM 963 N N . LEU A 1 120 ? -22.487 2.499 2.189 1.00 95.19 120 LEU A N 1
ATOM 964 C CA . LEU A 1 120 ? -21.345 2.222 3.061 1.00 95.19 120 LEU A CA 1
ATOM 965 C C . LEU A 1 120 ? -21.732 2.369 4.546 1.00 95.19 120 LEU A C 1
ATOM 967 O O . LEU A 1 120 ? -22.569 3.208 4.900 1.00 95.19 120 LEU A O 1
ATOM 971 N N . PRO A 1 121 ? -21.118 1.579 5.444 1.00 97.00 121 PRO A N 1
ATOM 972 C CA . PRO A 1 121 ? -21.157 1.862 6.870 1.00 97.00 121 PRO A CA 1
ATOM 973 C C . PRO A 1 121 ? -20.338 3.117 7.205 1.00 97.00 121 PRO A C 1
ATOM 975 O O . PRO A 1 121 ? -19.518 3.592 6.411 1.00 97.00 121 PRO A O 1
ATOM 978 N N . ARG A 1 122 ? -20.536 3.630 8.419 1.00 97.62 122 ARG A N 1
ATOM 979 C CA . ARG A 1 122 ? -19.650 4.623 9.018 1.00 97.62 122 ARG A CA 1
ATOM 980 C C . ARG A 1 122 ? -18.428 3.900 9.572 1.00 97.62 122 ARG A C 1
ATOM 982 O O . ARG A 1 122 ? -18.509 3.251 10.610 1.00 97.62 122 ARG A O 1
ATOM 989 N N . ILE A 1 123 ? -17.322 3.973 8.845 1.00 97.75 123 ILE A N 1
ATOM 990 C CA . ILE A 1 123 ? -16.058 3.334 9.209 1.00 97.75 123 ILE A CA 1
ATOM 991 C C . ILE A 1 123 ? -15.243 4.278 10.086 1.00 97.75 123 ILE A C 1
ATOM 993 O O . ILE A 1 123 ? -14.980 5.408 9.665 1.00 97.75 123 ILE A O 1
ATOM 997 N N . THR A 1 124 ? -14.828 3.811 11.264 1.00 97.81 124 THR A N 1
ATOM 998 C CA . THR A 1 124 ? -14.116 4.624 12.258 1.00 97.81 124 THR A CA 1
ATOM 999 C C . THR A 1 124 ? -12.774 4.036 12.684 1.00 97.81 124 THR A C 1
ATOM 1001 O O . THR A 1 124 ? -12.566 2.823 12.650 1.00 97.81 124 THR A O 1
ATOM 1004 N N . LEU A 1 125 ? -11.872 4.931 13.097 1.00 97.50 125 LEU A N 1
ATOM 1005 C CA . LEU A 1 125 ? -10.622 4.636 13.796 1.00 97.50 125 LEU A CA 1
ATOM 1006 C C . LEU A 1 125 ? -10.624 5.407 15.121 1.00 97.50 125 LEU A C 1
ATOM 1008 O O . LEU A 1 125 ? -10.592 6.635 15.111 1.00 97.50 125 LEU A O 1
ATOM 1012 N N . ASP A 1 126 ? -10.681 4.712 16.252 1.00 95.19 126 ASP A N 1
ATOM 1013 C CA . ASP A 1 126 ? -10.875 5.309 17.579 1.00 95.19 126 ASP A CA 1
ATOM 1014 C C . ASP A 1 126 ? -12.085 6.261 17.612 1.00 95.19 126 ASP A C 1
ATOM 1016 O O . ASP A 1 126 ? -12.009 7.398 18.077 1.00 95.19 126 ASP A O 1
ATOM 1020 N N . LYS A 1 127 ? -13.217 5.811 17.046 1.00 94.12 127 LYS A N 1
ATOM 1021 C CA . LYS A 1 127 ? -14.464 6.596 16.906 1.00 94.12 127 LYS A CA 1
ATOM 1022 C C . LYS A 1 127 ? -14.345 7.866 16.045 1.00 94.12 127 LYS A C 1
ATOM 1024 O O . LYS A 1 127 ? -15.287 8.660 16.013 1.00 94.12 127 LYS A O 1
ATOM 1029 N N . LYS A 1 128 ? -13.228 8.072 15.343 1.00 95.94 128 LYS A N 1
ATOM 1030 C CA . LYS A 1 128 ? -13.026 9.186 14.405 1.00 95.94 128 LYS A CA 1
ATOM 1031 C C . LYS A 1 128 ? -13.263 8.731 12.970 1.00 95.94 128 LYS A C 1
ATOM 1033 O O . LYS A 1 128 ? -12.939 7.599 12.625 1.00 95.94 128 LYS A O 1
ATOM 1038 N N . ASP A 1 129 ? -13.790 9.624 12.135 1.00 95.62 129 ASP A N 1
ATOM 1039 C CA . ASP A 1 129 ? -14.013 9.379 10.700 1.00 95.62 129 ASP A CA 1
ATOM 1040 C C . ASP A 1 129 ? -12.773 9.671 9.836 1.00 95.62 129 ASP A C 1
ATOM 1042 O O . ASP A 1 129 ? -12.669 9.192 8.711 1.00 95.62 129 ASP A O 1
ATOM 1046 N N . GLU A 1 130 ? -11.838 10.468 10.357 1.00 95.50 130 GLU A N 1
ATOM 1047 C CA . GLU A 1 130 ? -10.524 10.736 9.771 1.00 95.50 130 GLU A CA 1
ATOM 1048 C C . GLU A 1 130 ? -9.524 11.114 10.872 1.00 95.50 130 GLU A C 1
ATOM 1050 O O . GLU A 1 130 ? -9.916 11.484 11.982 1.00 95.50 130 GLU A O 1
ATOM 1055 N N . ILE A 1 131 ? -8.230 11.042 10.561 1.00 95.62 131 ILE A N 1
ATOM 1056 C CA . ILE A 1 131 ? -7.152 11.541 11.428 1.00 95.62 131 ILE A CA 1
ATOM 1057 C C . ILE A 1 131 ? -6.180 12.401 10.616 1.00 95.62 131 ILE A C 1
ATOM 1059 O O . ILE A 1 131 ? -6.220 12.405 9.382 1.00 95.62 131 ILE A O 1
ATOM 1063 N N . LYS A 1 132 ? -5.290 13.147 11.280 1.00 93.00 132 LYS A N 1
ATOM 1064 C CA . LYS A 1 132 ? -4.355 14.067 10.614 1.00 93.00 132 LYS A CA 1
ATOM 1065 C C . LYS A 1 132 ? -3.568 13.350 9.508 1.00 93.00 132 LYS A C 1
ATOM 1067 O O . LYS A 1 132 ? -2.720 12.501 9.760 1.00 93.00 132 LYS A O 1
ATOM 1072 N N . GLY A 1 133 ? -3.839 13.731 8.259 1.00 89.81 133 GLY A N 1
ATOM 1073 C CA . GLY A 1 133 ? -3.137 13.219 7.081 1.00 89.81 133 GLY A CA 1
ATOM 1074 C C . GLY A 1 133 ? -3.580 11.840 6.577 1.00 89.81 133 GLY A C 1
ATOM 1075 O O . GLY A 1 133 ? -2.955 11.354 5.636 1.00 89.81 133 GLY A O 1
ATOM 1076 N N . ILE A 1 134 ? -4.632 11.234 7.143 1.00 93.94 134 ILE A N 1
ATOM 1077 C CA . ILE A 1 134 ? -5.195 9.958 6.676 1.00 93.94 134 ILE A CA 1
ATOM 1078 C C . ILE A 1 134 ? -6.710 10.080 6.554 1.00 93.94 134 ILE A C 1
ATOM 1080 O O . ILE A 1 134 ? -7.402 10.408 7.515 1.00 93.94 134 ILE A O 1
ATOM 1084 N N . ARG A 1 135 ? -7.217 9.778 5.359 1.00 93.62 135 ARG A N 1
ATOM 1085 C CA . ARG A 1 135 ? -8.644 9.764 5.038 1.00 93.62 135 ARG A CA 1
ATOM 1086 C C . ARG A 1 135 ? -8.988 8.455 4.351 1.00 93.62 135 ARG A C 1
ATOM 1088 O O . ARG A 1 135 ? -8.228 7.996 3.503 1.00 93.62 135 ARG A O 1
ATOM 1095 N N . TRP A 1 136 ? -10.147 7.901 4.676 1.00 94.19 136 TRP A N 1
ATOM 1096 C CA . TRP A 1 136 ? -10.718 6.735 4.006 1.00 94.19 136 TRP A CA 1
ATOM 1097 C C . TRP A 1 136 ? -12.146 7.038 3.555 1.00 94.19 136 TRP A C 1
ATOM 1099 O O . TRP A 1 136 ? -12.776 8.000 3.997 1.00 94.19 136 TRP A O 1
ATOM 1109 N N . LYS A 1 137 ? -12.661 6.235 2.623 1.00 93.50 137 LYS A N 1
ATOM 1110 C CA . LYS A 1 137 ? -14.052 6.351 2.174 1.00 93.50 137 LYS A CA 1
ATOM 1111 C C . LYS A 1 137 ? -14.974 5.728 3.221 1.00 93.50 137 LYS A C 1
ATOM 1113 O O . LYS A 1 137 ? -14.756 4.605 3.660 1.00 93.50 137 LYS A O 1
ATOM 1118 N N . SER A 1 138 ? -15.988 6.482 3.632 1.00 94.94 138 SER A N 1
ATOM 1119 C CA . SER A 1 138 ? -16.923 6.132 4.703 1.00 94.94 138 SER A CA 1
ATOM 1120 C C . SER A 1 138 ? -18.225 6.914 4.516 1.00 94.94 138 SER A C 1
ATOM 1122 O O . SER A 1 138 ? -18.215 7.993 3.917 1.00 94.94 138 SER A O 1
ATOM 1124 N N . ASN A 1 139 ? -19.341 6.392 5.026 1.00 96.25 139 ASN A N 1
ATOM 1125 C CA . ASN A 1 139 ? -20.594 7.136 5.119 1.00 96.25 139 ASN A CA 1
ATOM 1126 C C . ASN A 1 139 ? -20.766 7.712 6.529 1.00 96.25 139 ASN A C 1
ATOM 1128 O O . ASN A 1 139 ? -21.300 7.048 7.416 1.00 96.25 139 ASN A O 1
ATOM 1132 N N . ILE A 1 140 ? -20.362 8.966 6.729 1.00 95.38 140 ILE A N 1
ATOM 1133 C CA . ILE A 1 140 ? -20.411 9.639 8.040 1.00 95.38 140 ILE A CA 1
ATOM 1134 C C . ILE A 1 140 ? -21.829 9.777 8.620 1.00 95.38 140 ILE A C 1
ATOM 1136 O O . ILE A 1 140 ? -21.989 9.975 9.822 1.00 95.38 140 ILE A O 1
ATOM 1140 N N . HIS A 1 141 ? -22.863 9.665 7.781 1.00 95.94 141 HIS A N 1
ATOM 1141 C CA . HIS A 1 141 ? -24.266 9.760 8.188 1.00 95.94 141 HIS A CA 1
ATOM 1142 C C . HIS A 1 141 ? -24.900 8.392 8.484 1.00 95.94 141 HIS A C 1
ATOM 1144 O O . HIS A 1 141 ? -26.039 8.331 8.950 1.00 95.94 141 HIS A O 1
ATOM 1150 N N . SER A 1 142 ? -24.188 7.293 8.218 1.00 96.75 142 SER A N 1
ATOM 1151 C CA . SER A 1 142 ? -24.689 5.944 8.467 1.00 96.75 142 SER A CA 1
ATOM 1152 C C . SER A 1 142 ? -24.766 5.650 9.964 1.00 96.75 142 SER A C 1
ATOM 1154 O O . SER A 1 142 ? -23.833 5.922 10.719 1.00 96.75 142 SER A O 1
ATOM 1156 N N . GLN A 1 143 ? -25.873 5.039 10.387 1.00 95.81 143 GLN A N 1
ATOM 1157 C CA . GLN A 1 143 ? -26.042 4.526 11.753 1.00 95.81 143 GLN A CA 1
ATOM 1158 C C . GLN A 1 143 ? -25.340 3.172 11.953 1.00 95.81 143 GLN A C 1
ATOM 1160 O O . GLN A 1 143 ? -25.140 2.733 13.083 1.00 95.81 143 GLN A O 1
ATOM 1165 N N . ASN A 1 144 ? -24.951 2.500 10.863 1.00 97.06 144 ASN A N 1
ATOM 1166 C CA . ASN A 1 144 ? -24.170 1.270 10.917 1.00 97.06 144 ASN A CA 1
ATOM 1167 C C . ASN A 1 144 ? -22.687 1.619 11.083 1.00 97.06 144 ASN A C 1
ATOM 1169 O O . ASN A 1 144 ? -22.002 1.894 10.097 1.00 97.06 144 ASN A O 1
ATOM 1173 N N . ILE A 1 145 ? -22.213 1.637 12.328 1.00 97.06 145 ILE A N 1
ATOM 1174 C CA . ILE A 1 145 ? -20.825 1.962 12.664 1.00 97.06 145 ILE A CA 1
ATOM 1175 C C . ILE A 1 145 ? -19.977 0.688 12.631 1.00 97.06 145 ILE A C 1
ATOM 1177 O O . ILE A 1 145 ? -20.337 -0.332 13.223 1.00 97.06 145 ILE A O 1
ATOM 1181 N N . ARG A 1 146 ? -18.836 0.751 11.946 1.00 97.44 146 ARG A N 1
ATOM 1182 C CA . ARG A 1 146 ? -17.853 -0.332 11.866 1.00 97.44 146 ARG A CA 1
ATOM 1183 C C . ARG A 1 146 ? -16.481 0.221 12.219 1.00 97.44 146 ARG A C 1
ATOM 1185 O O . ARG A 1 146 ? -15.987 1.123 11.557 1.00 97.44 146 ARG A O 1
ATOM 1192 N N . GLU A 1 147 ? -15.867 -0.330 13.251 1.00 97.56 147 GLU A N 1
ATOM 1193 C CA . GLU A 1 147 ? -14.493 0.019 13.599 1.00 97.56 147 GLU A CA 1
ATOM 1194 C C . GLU A 1 147 ? -13.522 -0.694 12.647 1.00 97.56 147 GLU A C 1
ATOM 1196 O O . GLU A 1 147 ? -13.808 -1.793 12.166 1.00 97.56 147 GLU A O 1
ATOM 1201 N N . ILE A 1 148 ? -12.388 -0.062 12.355 1.00 98.50 148 ILE A N 1
ATOM 1202 C CA . ILE A 1 148 ? -11.290 -0.695 11.624 1.00 98.50 148 ILE A CA 1
ATOM 1203 C C . ILE A 1 148 ? -10.760 -1.880 12.443 1.00 98.50 148 ILE A C 1
ATOM 1205 O O . ILE A 1 148 ? -10.373 -1.736 13.599 1.00 98.50 148 ILE A O 1
ATOM 1209 N N . ASP A 1 149 ? -10.740 -3.072 11.844 1.00 98.38 149 ASP A N 1
ATOM 1210 C CA . ASP A 1 149 ? -10.296 -4.287 12.532 1.00 98.38 149 ASP A CA 1
ATOM 1211 C C . ASP A 1 149 ? -8.764 -4.360 12.596 1.00 98.38 149 ASP A C 1
ATOM 1213 O O . ASP A 1 149 ? -8.192 -4.788 13.602 1.00 98.38 149 ASP A O 1
ATOM 1217 N N . TYR A 1 150 ? -8.097 -3.939 11.514 1.00 98.62 150 TYR A N 1
ATOM 1218 C CA . TYR A 1 150 ? -6.644 -3.993 11.388 1.00 98.62 150 TYR A CA 1
ATOM 1219 C C . TYR A 1 150 ? -6.059 -2.705 10.817 1.00 98.62 150 TYR A C 1
ATOM 1221 O O . TYR A 1 150 ? -6.577 -2.135 9.858 1.00 98.62 150 TYR A O 1
ATOM 1229 N N . VAL A 1 151 ? -4.908 -2.299 11.349 1.00 98.44 151 VAL A N 1
ATOM 1230 C CA . VAL A 1 151 ? -4.060 -1.264 10.750 1.00 98.44 151 VAL A CA 1
ATOM 1231 C C . VAL A 1 151 ? -2.811 -1.927 10.183 1.00 98.44 151 VAL A C 1
ATOM 1233 O O . VAL A 1 151 ? -2.046 -2.566 10.910 1.00 98.44 151 VAL A O 1
ATOM 1236 N N . LEU A 1 152 ? -2.611 -1.770 8.877 1.00 98.06 152 LEU A N 1
ATOM 1237 C CA . LEU A 1 152 ? -1.410 -2.187 8.164 1.00 98.06 152 LEU A CA 1
ATOM 1238 C C . LEU A 1 152 ? -0.479 -0.9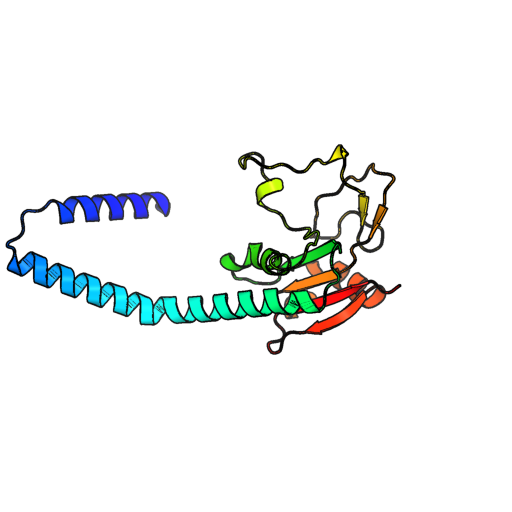79 8.051 1.00 98.06 152 LEU A C 1
ATOM 1240 O O . LEU A 1 152 ? -0.853 0.025 7.454 1.00 98.06 152 LEU A O 1
ATOM 1244 N N . ILE A 1 153 ? 0.747 -1.088 8.555 1.00 97.56 153 ILE A N 1
ATOM 1245 C CA . ILE A 1 153 ? 1.816 -0.127 8.265 1.00 97.56 153 ILE A CA 1
ATOM 1246 C C . ILE A 1 153 ? 2.778 -0.784 7.284 1.00 97.56 153 ILE A C 1
ATOM 1248 O O . ILE A 1 153 ? 3.258 -1.884 7.551 1.00 97.56 153 ILE A O 1
ATOM 1252 N N . MET A 1 154 ? 3.084 -0.113 6.177 1.00 96.38 154 MET A N 1
ATOM 1253 C CA . MET A 1 154 ? 4.117 -0.552 5.238 1.00 96.38 154 MET A CA 1
ATOM 1254 C C . MET A 1 154 ? 5.109 0.572 4.954 1.00 96.38 154 MET A C 1
ATOM 1256 O O . MET A 1 154 ? 4.692 1.719 4.852 1.00 96.38 154 MET A O 1
ATOM 1260 N N . GLY A 1 155 ? 6.399 0.274 4.800 1.00 95.75 155 GLY A N 1
ATOM 1261 C CA . GLY A 1 155 ? 7.414 1.287 4.496 1.00 95.75 155 GLY A CA 1
ATOM 1262 C C . GLY A 1 155 ? 8.384 1.567 5.639 1.00 95.75 155 GLY A C 1
ATOM 1263 O O . GLY A 1 155 ? 8.639 0.716 6.487 1.00 95.75 155 GLY A O 1
ATOM 1264 N N . ASN A 1 156 ? 8.955 2.773 5.648 1.00 94.69 156 ASN A N 1
ATOM 1265 C CA . ASN A 1 156 ? 9.926 3.170 6.660 1.00 94.69 156 ASN A CA 1
ATOM 1266 C C . ASN A 1 156 ? 9.219 3.561 7.967 1.00 94.69 156 ASN A C 1
ATOM 1268 O O . ASN A 1 156 ? 8.703 4.669 8.124 1.00 94.69 156 ASN A O 1
ATOM 1272 N N . THR A 1 157 ? 9.229 2.653 8.941 1.00 92.50 157 THR A N 1
ATOM 1273 C CA . THR A 1 157 ? 8.561 2.833 10.240 1.00 92.50 157 THR A CA 1
ATOM 1274 C C . THR A 1 157 ? 9.178 3.945 11.089 1.00 92.50 157 THR A C 1
ATOM 1276 O O . THR A 1 157 ? 8.524 4.443 12.010 1.00 92.50 157 THR A O 1
ATOM 1279 N N . ALA A 1 158 ? 10.389 4.416 10.760 1.00 92.56 158 ALA A N 1
ATOM 1280 C CA . ALA A 1 158 ? 10.987 5.578 11.408 1.00 92.56 158 ALA A CA 1
ATOM 1281 C C . ALA A 1 158 ? 10.120 6.840 11.256 1.00 92.56 158 ALA A C 1
ATOM 1283 O O . ALA A 1 158 ? 10.095 7.654 12.182 1.00 92.56 158 ALA A O 1
ATOM 1284 N N . TYR A 1 159 ? 9.348 6.956 10.166 1.00 93.25 159 TYR A N 1
ATOM 1285 C CA . TYR A 1 159 ? 8.432 8.078 9.940 1.00 93.25 159 TYR A CA 1
ATOM 1286 C C . TYR A 1 159 ? 7.304 8.156 10.967 1.00 93.25 159 TYR A C 1
ATOM 1288 O O . TYR A 1 159 ? 6.789 9.239 11.212 1.00 93.25 159 TYR A O 1
ATOM 1296 N N . LEU A 1 160 ? 6.980 7.080 11.693 1.00 92.75 160 LEU A N 1
ATOM 1297 C CA . LEU A 1 160 ? 6.022 7.156 12.807 1.00 92.75 160 LEU A CA 1
ATOM 1298 C C . LEU A 1 160 ? 6.480 8.093 13.945 1.00 92.75 160 LEU A C 1
ATOM 1300 O O . LEU A 1 160 ? 5.700 8.379 14.853 1.00 92.75 160 LEU A O 1
ATOM 1304 N N . LYS A 1 161 ? 7.739 8.553 13.943 1.00 92.56 161 LYS A N 1
ATOM 1305 C CA . LYS A 1 161 ? 8.246 9.573 14.874 1.00 92.56 161 LYS A CA 1
ATOM 1306 C C . LYS A 1 161 ? 7.915 11.002 14.438 1.00 92.56 161 LYS A C 1
ATOM 1308 O O . LYS A 1 161 ? 7.959 11.895 15.282 1.00 92.56 161 LYS A O 1
ATOM 1313 N N . ASP A 1 162 ? 7.565 11.225 13.177 1.00 93.81 162 ASP A N 1
ATOM 1314 C CA . ASP A 1 162 ? 7.283 12.565 12.671 1.00 93.81 162 ASP A CA 1
ATOM 1315 C C . ASP A 1 162 ? 5.956 13.085 13.229 1.00 93.81 162 ASP A C 1
ATOM 1317 O O . ASP A 1 162 ? 5.012 12.325 13.458 1.00 93.81 162 ASP A O 1
ATOM 1321 N N . GLU A 1 163 ? 5.856 14.405 13.412 1.00 93.12 163 GLU A N 1
ATOM 1322 C CA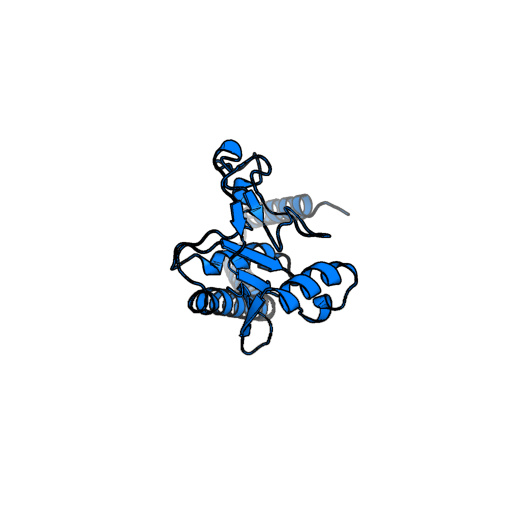 . GLU A 1 163 ? 4.677 15.063 13.996 1.00 93.12 163 GLU A CA 1
ATOM 1323 C C . GLU A 1 163 ? 3.374 14.704 13.259 1.00 93.12 163 GLU A C 1
ATOM 1325 O O . GLU A 1 163 ? 2.321 14.539 13.876 1.00 93.12 163 GLU A O 1
ATOM 1330 N N . LYS A 1 164 ? 3.454 14.520 11.935 1.00 92.62 164 LYS A N 1
ATOM 1331 C CA . LYS A 1 164 ? 2.323 14.122 11.087 1.00 92.62 164 LYS A CA 1
ATOM 1332 C C . LYS A 1 164 ? 1.677 12.808 11.544 1.00 92.62 164 LYS A C 1
ATOM 1334 O O . LYS A 1 164 ? 0.464 12.677 11.434 1.00 92.62 164 LYS A O 1
ATOM 1339 N N . TRP A 1 165 ? 2.461 11.859 12.055 1.00 95.38 165 TRP A N 1
ATOM 1340 C CA . TRP A 1 165 ? 2.011 10.495 12.351 1.00 95.38 165 TRP A CA 1
ATOM 1341 C C . TRP A 1 165 ? 1.793 10.226 13.845 1.00 95.38 165 TRP A C 1
ATOM 1343 O O . TRP A 1 165 ? 1.397 9.120 14.213 1.00 95.38 165 TRP A O 1
ATOM 1353 N N . GLN A 1 166 ? 2.006 11.220 14.713 1.00 94.75 166 GLN A N 1
ATOM 1354 C CA . GLN A 1 166 ? 1.861 11.057 16.165 1.00 94.75 166 GLN A CA 1
ATOM 1355 C C . GLN A 1 166 ? 0.440 10.659 16.576 1.00 94.75 166 GLN A C 1
ATOM 1357 O O . GLN A 1 166 ? 0.271 9.819 17.456 1.00 94.75 166 GLN A O 1
ATOM 1362 N N . GLU A 1 167 ? -0.585 11.209 15.918 1.00 96.44 167 GLU A N 1
ATOM 1363 C CA . GLU A 1 167 ? -1.978 10.840 16.194 1.00 96.44 167 GLU A CA 1
ATOM 1364 C C . GLU A 1 167 ? -2.240 9.359 15.887 1.00 96.44 167 GLU A C 1
ATOM 1366 O O . GLU A 1 167 ? -2.718 8.631 16.757 1.00 96.44 167 GLU A O 1
ATOM 1371 N N . LEU A 1 168 ? -1.851 8.897 14.692 1.00 97.19 168 LEU A N 1
ATOM 1372 C CA . LEU A 1 168 ? -1.949 7.488 14.304 1.00 97.19 168 LEU A CA 1
ATOM 1373 C C . LEU A 1 168 ? -1.207 6.596 15.304 1.00 97.19 168 LEU A C 1
ATOM 1375 O O . LEU A 1 168 ? -1.750 5.601 15.778 1.00 97.19 168 LEU A O 1
ATOM 1379 N N . LYS A 1 169 ? 0.036 6.959 15.636 1.00 96.50 169 LYS A N 1
ATOM 1380 C CA . LYS A 1 169 ? 0.871 6.196 16.563 1.00 96.50 169 LYS A CA 1
ATOM 1381 C C . LYS A 1 169 ? 0.203 6.052 17.930 1.00 96.50 169 LYS A C 1
ATOM 1383 O O . LYS A 1 169 ? 0.189 4.950 18.472 1.00 96.50 169 LYS A O 1
ATOM 1388 N N . ASN A 1 170 ? -0.362 7.129 18.472 1.00 96.44 170 ASN A N 1
ATOM 1389 C CA . ASN A 1 170 ? -1.041 7.096 19.766 1.00 96.44 170 ASN A CA 1
ATOM 1390 C C . ASN A 1 170 ? -2.255 6.160 19.739 1.00 96.44 170 ASN A C 1
ATOM 1392 O O . ASN A 1 170 ? -2.366 5.313 20.623 1.00 96.44 170 ASN A O 1
ATOM 1396 N N . ILE A 1 171 ? -3.090 6.247 18.697 1.00 96.94 171 ILE A N 1
ATOM 1397 C CA . ILE A 1 171 ? -4.263 5.375 18.524 1.00 96.94 171 ILE A CA 1
ATOM 1398 C C . ILE A 1 171 ? -3.855 3.900 18.421 1.00 96.94 171 ILE A C 1
ATOM 1400 O O . ILE A 1 171 ? -4.437 3.038 19.081 1.00 96.94 171 ILE A O 1
ATOM 1404 N N . ILE A 1 172 ? -2.835 3.591 17.615 1.00 96.50 172 ILE A N 1
ATOM 1405 C CA . ILE A 1 172 ? -2.347 2.217 17.458 1.00 96.50 172 ILE A CA 1
ATOM 1406 C C . ILE A 1 172 ? -1.842 1.670 18.800 1.00 96.50 172 ILE A C 1
ATOM 1408 O O . ILE A 1 172 ? -2.152 0.536 19.160 1.00 96.50 172 ILE A O 1
ATOM 1412 N N . LEU A 1 173 ? -1.072 2.457 19.557 1.00 95.69 173 LEU A N 1
ATOM 1413 C CA . LEU A 1 173 ? -0.499 2.008 20.829 1.00 95.69 173 LEU A CA 1
ATOM 1414 C C . LEU A 1 173 ? -1.556 1.817 21.928 1.00 95.69 173 LEU A C 1
ATOM 1416 O O . LEU A 1 173 ? -1.411 0.903 22.751 1.00 95.69 173 LEU A O 1
ATOM 1420 N N . SER A 1 174 ? -2.605 2.644 21.944 1.00 96.25 174 SER A N 1
ATOM 1421 C CA . SER A 1 174 ? -3.676 2.563 22.941 1.00 96.25 174 SER A CA 1
ATOM 1422 C C . SER A 1 174 ? -4.674 1.448 22.629 1.00 96.25 174 SER A C 1
ATOM 1424 O O . SER A 1 174 ? -4.979 0.636 23.505 1.00 96.25 174 SER A O 1
ATOM 1426 N N . ASN A 1 175 ? -5.134 1.369 21.378 1.00 97.62 175 ASN A N 1
ATOM 1427 C CA . ASN A 1 175 ? -6.322 0.594 21.016 1.00 97.62 175 ASN A CA 1
ATOM 1428 C C . ASN A 1 175 ? -6.007 -0.668 20.218 1.00 97.62 175 ASN A C 1
ATOM 1430 O O . ASN A 1 175 ? -6.860 -1.543 20.114 1.00 97.62 175 ASN A O 1
ATOM 1434 N N . TYR A 1 176 ? -4.798 -0.796 19.672 1.00 98.25 176 TYR A N 1
ATOM 1435 C CA . TYR A 1 176 ? -4.422 -1.934 18.842 1.00 98.25 176 TYR A CA 1
ATOM 1436 C C . TYR A 1 176 ? -3.260 -2.722 19.457 1.00 98.25 176 TYR A C 1
ATOM 1438 O O . TYR A 1 176 ? -2.514 -2.269 20.332 1.00 98.25 176 TYR A O 1
ATOM 1446 N N . LYS A 1 177 ? -3.118 -3.976 19.040 1.00 98.00 177 LYS A N 1
ATOM 1447 C CA . LYS A 1 177 ? -2.020 -4.870 19.406 1.00 98.00 177 LYS A CA 1
ATOM 1448 C C . LYS A 1 177 ? -1.261 -5.244 18.143 1.00 98.00 177 LYS A C 1
ATOM 1450 O O . LYS A 1 177 ? -1.857 -5.735 17.193 1.00 98.00 177 LYS A O 1
ATOM 1455 N N . LYS A 1 178 ? 0.062 -5.066 18.141 1.00 97.69 178 LYS A N 1
ATOM 1456 C CA . LYS A 1 178 ? 0.915 -5.578 17.061 1.00 97.69 178 LYS A CA 1
ATOM 1457 C C . LYS A 1 178 ? 0.865 -7.107 17.075 1.00 97.69 178 LYS A C 1
ATOM 1459 O O . LYS A 1 178 ? 1.240 -7.712 18.079 1.00 97.69 178 LYS A O 1
ATOM 1464 N N . ILE A 1 179 ? 0.394 -7.714 15.991 1.00 98.19 179 ILE A N 1
ATOM 1465 C CA . ILE A 1 179 ? 0.292 -9.176 15.852 1.00 98.19 179 ILE A CA 1
ATOM 1466 C C . ILE A 1 179 ? 1.309 -9.744 14.864 1.00 98.19 179 ILE A C 1
ATOM 1468 O O . ILE A 1 179 ? 1.606 -10.934 14.916 1.00 98.19 179 ILE A O 1
ATOM 1472 N N . TYR A 1 180 ? 1.869 -8.897 13.998 1.00 98.00 180 TYR A N 1
ATOM 1473 C CA . TYR A 1 180 ? 2.854 -9.308 13.008 1.00 98.00 180 TYR A CA 1
ATOM 1474 C C . TYR A 1 180 ? 3.851 -8.188 12.692 1.00 98.00 180 TYR A C 1
ATOM 1476 O O . TYR A 1 180 ? 3.513 -6.999 12.713 1.00 98.00 180 TYR A O 1
ATOM 1484 N N . ALA A 1 181 ? 5.080 -8.597 12.381 1.00 97.19 181 ALA A N 1
ATOM 1485 C CA . ALA A 1 181 ? 6.088 -7.811 11.686 1.00 97.19 181 ALA A CA 1
ATOM 1486 C C . ALA A 1 181 ? 6.792 -8.711 10.669 1.00 97.19 181 ALA A C 1
ATOM 1488 O O . ALA A 1 181 ? 7.150 -9.842 11.007 1.00 97.19 181 ALA A O 1
ATOM 1489 N N . SER A 1 182 ? 7.024 -8.208 9.459 1.00 95.19 182 SER A N 1
ATOM 1490 C CA . SER A 1 182 ? 7.883 -8.892 8.496 1.00 95.19 182 SER A CA 1
ATOM 1491 C C . SER A 1 182 ? 9.327 -8.954 8.995 1.00 95.19 182 SER A C 1
ATOM 1493 O O . SER A 1 182 ? 9.768 -8.146 9.813 1.00 95.19 182 SER A O 1
ATOM 1495 N N . SER A 1 183 ? 10.090 -9.917 8.477 1.00 91.38 183 SER A N 1
ATOM 1496 C CA . SER A 1 183 ? 11.489 -10.139 8.863 1.00 91.38 183 SER A CA 1
ATOM 1497 C C . SER A 1 183 ? 12.407 -8.940 8.601 1.00 91.38 183 SER A C 1
ATOM 1499 O O . SER A 1 183 ? 13.449 -8.819 9.234 1.00 91.38 183 SER A O 1
ATOM 1501 N N . ASP A 1 184 ? 12.046 -8.081 7.647 1.00 90.44 184 ASP A N 1
ATOM 1502 C CA . ASP A 1 184 ? 12.766 -6.856 7.285 1.00 90.44 184 ASP A CA 1
ATOM 1503 C C . ASP A 1 184 ? 12.172 -5.590 7.925 1.00 90.44 184 ASP A C 1
ATOM 1505 O O . ASP A 1 184 ? 12.545 -4.484 7.545 1.00 90.44 184 ASP A O 1
ATOM 1509 N N . ASP A 1 185 ? 11.250 -5.756 8.878 1.00 93.25 185 ASP A N 1
ATOM 1510 C CA . ASP A 1 185 ? 10.544 -4.684 9.590 1.00 93.25 185 ASP A CA 1
ATOM 1511 C C . ASP A 1 185 ? 9.736 -3.737 8.678 1.00 93.25 185 ASP A C 1
ATOM 1513 O O . ASP A 1 185 ? 9.291 -2.674 9.105 1.00 93.25 185 ASP A O 1
ATOM 1517 N N . TYR A 1 186 ? 9.517 -4.138 7.422 1.00 94.25 186 TYR A N 1
ATOM 1518 C CA . TYR A 1 186 ? 8.866 -3.331 6.396 1.00 94.25 186 TYR A CA 1
ATOM 1519 C C . TYR A 1 186 ? 7.342 -3.305 6.501 1.00 94.25 186 TYR A C 1
ATOM 1521 O O . TYR A 1 186 ? 6.717 -2.334 6.082 1.00 94.25 186 TYR A O 1
ATOM 1529 N N . ILE A 1 187 ? 6.738 -4.385 7.002 1.00 97.00 187 ILE A N 1
ATOM 1530 C CA . ILE A 1 187 ? 5.287 -4.564 7.112 1.00 97.00 187 ILE A CA 1
ATOM 1531 C C . ILE A 1 187 ? 4.938 -4.885 8.555 1.00 97.00 187 ILE A C 1
ATOM 1533 O O . ILE A 1 187 ? 5.400 -5.892 9.090 1.00 97.00 187 ILE A O 1
ATOM 1537 N N . TRP A 1 188 ? 4.078 -4.078 9.172 1.00 97.88 188 TRP A N 1
ATOM 1538 C CA . TRP A 1 188 ? 3.505 -4.337 10.492 1.00 97.88 188 TRP A CA 1
ATOM 1539 C C . TRP A 1 188 ? 1.989 -4.455 10.404 1.00 97.88 188 TRP A C 1
ATOM 1541 O O . TRP A 1 188 ? 1.343 -3.655 9.730 1.00 97.88 188 TRP A O 1
ATOM 1551 N N . ILE A 1 189 ? 1.421 -5.402 11.150 1.00 98.38 189 ILE A N 1
ATOM 1552 C CA . ILE A 1 189 ? -0.032 -5.529 11.307 1.00 98.38 189 ILE A CA 1
ATOM 1553 C C . ILE A 1 189 ? -0.393 -5.352 12.772 1.00 98.38 189 ILE A C 1
ATOM 1555 O O . ILE A 1 189 ? 0.171 -5.997 13.665 1.00 98.38 189 ILE A O 1
ATOM 1559 N N . PHE A 1 190 ? -1.375 -4.491 12.994 1.00 98.56 190 PHE A N 1
ATOM 1560 C CA . PHE A 1 190 ? -1.973 -4.222 14.285 1.00 98.56 190 PHE A CA 1
ATOM 1561 C C . PHE A 1 190 ? -3.443 -4.634 14.261 1.00 98.56 190 PHE A C 1
ATOM 1563 O O . PHE A 1 190 ? -4.165 -4.232 13.359 1.00 98.56 190 PHE A O 1
ATOM 1570 N N . GLU A 1 191 ? -3.878 -5.419 15.242 1.00 98.56 191 GLU A N 1
ATOM 1571 C CA . GLU A 1 191 ? -5.266 -5.867 15.425 1.00 98.56 191 GLU A CA 1
ATOM 1572 C C . GLU A 1 191 ? -5.942 -5.040 16.522 1.00 98.56 191 GLU A C 1
ATOM 1574 O O . GLU A 1 191 ? -5.327 -4.776 17.561 1.00 98.56 191 GLU A O 1
ATOM 1579 N N . LEU A 1 192 ? -7.194 -4.639 16.310 1.00 98.19 192 LEU A N 1
ATOM 1580 C CA . LEU A 1 192 ? -7.996 -3.928 17.303 1.00 98.19 192 LEU A CA 1
ATOM 1581 C C . LEU A 1 192 ? -8.142 -4.767 18.584 1.00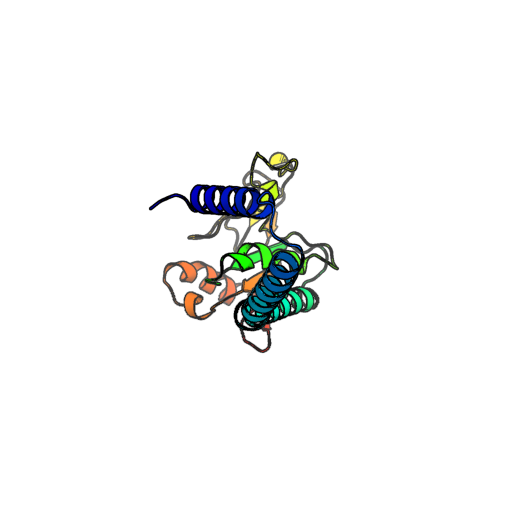 98.19 192 LEU A C 1
ATOM 1583 O O . LEU A 1 192 ? -8.507 -5.946 18.540 1.00 98.19 192 LEU A O 1
ATOM 1587 N N . ARG A 1 193 ? -7.877 -4.160 19.746 1.00 94.88 193 ARG A N 1
ATOM 1588 C CA . ARG A 1 193 ? -8.121 -4.790 21.048 1.00 94.88 193 ARG A CA 1
ATOM 1589 C C . ARG A 1 193 ? -9.626 -4.819 21.301 1.00 94.88 193 ARG A C 1
ATOM 1591 O O . ARG A 1 193 ? -10.286 -3.788 21.216 1.00 94.88 193 ARG A O 1
ATOM 1598 N N . LYS A 1 194 ? -10.146 -6.007 21.595 1.00 79.62 194 LYS A N 1
ATOM 1599 C CA . LYS A 1 194 ? -11.518 -6.189 22.073 1.00 79.62 194 LYS A CA 1
ATOM 1600 C C . LYS A 1 194 ? -11.614 -5.920 23.566 1.00 79.62 194 LYS A C 1
ATOM 1602 O O . LYS A 1 194 ? -10.627 -6.239 24.267 1.00 79.62 194 LYS A O 1
#

Foldseek 3Di:
DPPVVVVVVVVVVVVVVVVPDDDDPVVVVVVVVVVVVVVVVCCVPPVPVVVVVVVVLLVLLCVVLVLPDAAAAEEEDEPAPDPVCPCSNCSSPPPGHYHYQDDPQQPDPPHPHHDPLVPFAQEDQVNDCADQPDHGRGNNPHPRYDYHFKYKYFHDCVCCPPPSNVVVVVSQVPFWDWPDADPVSGITMTGGDD

Secondary structure (DSSP, 8-state):
---HHHHHHHHHHHHHHHHTS---HHHHHHHHHHHHHHHHHHIIIIIHHHHHHHHHHHHHHHHHGGGS-TT-EEEEEEE-S-GGGTTGGGGGGSSS--EES--TTTTSTTSS----GGGS-EEEBTTBSEETTEE----TT-S-EEE--EEEEEE-GGGGGSGGGHHHHHHHHHHEEEEEE-TTS-EEEEEEP-

Radius of gyration: 23.0 Å; chains: 1; bounding box: 50×36×69 Å

Sequence (194 aa):
MMSDRLCLLFFLLLVLWVSTQALPEKINLIATILIAFLHFGLFLKHHNGSLKSLNRKAVLMNNASDYIKAGSIVLPVNLSDNWVEFHFSNYLGIDKPMVILENYEASLSWFPINWNILALPRITLDKKDEIKGIRWKSNIHSQNIREIDYVLIMGNTAYLKDEKWQELKNIILSNYKKIYASSDDYIWIFELRK